Protein AF-A0A8H6X4L0-F1 (afdb_monomer_lite)

Radius of gyration: 30.96 Å; chains: 1; bounding box: 72×30×103 Å

pLDDT: mean 76.99, std 19.85, range [32.56, 98.12]

Organism: NCBI:txid230812

Sequence (222 aa):
MLPTPPRNLLLTVTVARTYSRTDIERWMKLNAQDAWSRSVLLPGYLAIDDVARDQVLCEVMRVDSTVSSSAICSFTLYITATASRQLGLPAADQASPRAILDTFSGRRDDPAAPEWVRWPNPALRFRQPRSTLIGLFSGMALWNENLATSTLSSAMIIWAERISVGTWAQSKKLGPTTPVKRSQPVNTRAHKPCREVLRVHDPEEGEWAEILDSSPTVRITN

Structure (mmCIF, N/CA/C/O backbone):
data_AF-A0A8H6X4L0-F1
#
_entry.id   AF-A0A8H6X4L0-F1
#
loop_
_atom_site.group_PDB
_atom_site.id
_atom_site.type_symbol
_atom_site.label_atom_id
_atom_site.label_alt_id
_atom_site.label_comp_id
_atom_site.label_asym_id
_atom_site.label_entity_id
_atom_site.label_seq_id
_atom_site.pdbx_PDB_ins_code
_atom_site.Cartn_x
_atom_site.Cartn_y
_atom_site.Cartn_z
_atom_site.occupancy
_atom_site.B_iso_or_equiv
_atom_site.auth_seq_id
_atom_site.auth_comp_id
_atom_site.auth_asym_id
_atom_site.auth_atom_id
_atom_site.pdbx_PDB_model_num
ATOM 1 N N . MET A 1 1 ? 28.225 -8.619 49.499 1.00 44.66 1 MET A N 1
ATOM 2 C CA . MET A 1 1 ? 28.114 -8.694 48.027 1.00 44.66 1 MET A CA 1
ATOM 3 C C . MET A 1 1 ? 26.694 -8.300 47.650 1.00 44.66 1 MET A C 1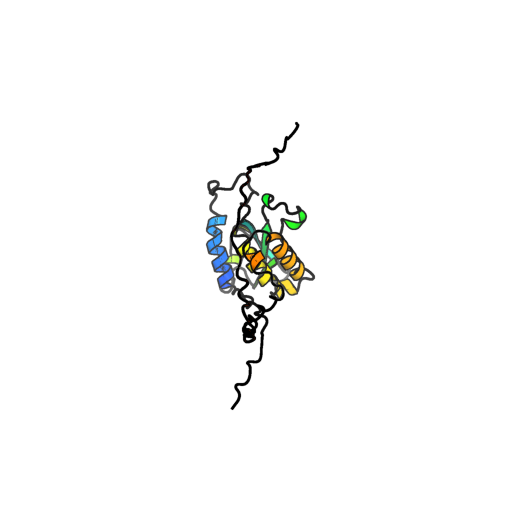
ATOM 5 O O . MET A 1 1 ? 25.771 -9.013 48.012 1.00 44.66 1 MET A O 1
ATOM 9 N N . LEU A 1 2 ? 26.510 -7.117 47.059 1.00 39.09 2 LEU A N 1
ATOM 10 C CA . LEU A 1 2 ? 25.201 -6.577 46.670 1.00 39.09 2 LEU A CA 1
ATOM 11 C C . LEU A 1 2 ? 24.946 -6.884 45.187 1.00 39.09 2 LEU A C 1
ATOM 13 O O . LEU A 1 2 ? 25.875 -6.710 44.396 1.00 39.09 2 LEU A O 1
ATOM 17 N N . PRO A 1 3 ? 23.733 -7.302 44.784 1.00 44.56 3 PRO A N 1
ATOM 18 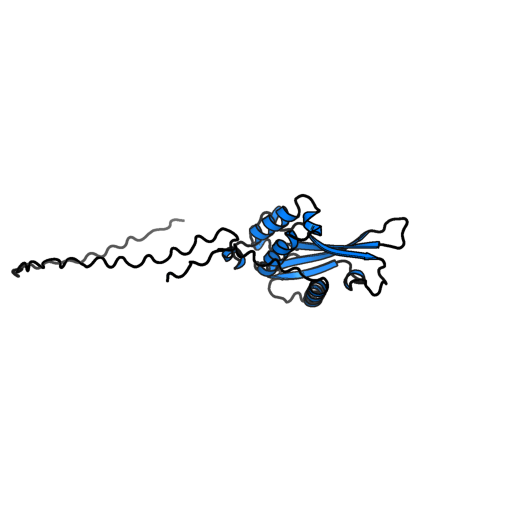C CA . PRO A 1 3 ? 23.414 -7.435 43.374 1.00 44.56 3 PRO A CA 1
ATOM 19 C C . PRO A 1 3 ? 23.254 -6.035 42.774 1.00 44.56 3 PRO A C 1
ATOM 21 O O . PRO A 1 3 ? 22.485 -5.203 43.259 1.00 44.56 3 PRO A O 1
ATOM 24 N N . THR A 1 4 ? 24.008 -5.769 41.715 1.00 43.31 4 THR A N 1
ATOM 25 C CA . THR A 1 4 ? 23.814 -4.611 40.845 1.00 43.31 4 THR A CA 1
ATOM 26 C C . THR A 1 4 ? 22.401 -4.637 40.245 1.00 43.31 4 THR A C 1
ATOM 28 O O . THR A 1 4 ? 21.945 -5.692 39.799 1.00 43.31 4 THR A O 1
ATOM 31 N N . PRO A 1 5 ? 21.677 -3.502 40.199 1.00 36.50 5 PRO A N 1
ATOM 32 C CA . PRO A 1 5 ? 20.394 -3.444 39.513 1.00 36.50 5 PRO A CA 1
ATOM 33 C C . PRO A 1 5 ? 20.621 -3.438 37.991 1.00 36.50 5 PRO A C 1
ATOM 35 O O . PRO A 1 5 ? 21.598 -2.843 37.521 1.00 36.50 5 PRO A O 1
ATOM 38 N N . PRO A 1 6 ? 19.733 -4.055 37.192 1.00 37.59 6 PRO A N 1
ATOM 39 C CA . PRO A 1 6 ? 19.877 -4.024 35.749 1.00 37.59 6 PRO A CA 1
ATOM 40 C C . PRO A 1 6 ? 19.603 -2.608 35.230 1.00 37.59 6 PRO A C 1
ATOM 42 O O . PRO A 1 6 ? 18.560 -2.007 35.496 1.00 37.59 6 PRO A O 1
ATOM 45 N N . ARG A 1 7 ? 20.581 -2.087 34.484 1.00 47.16 7 ARG A N 1
ATOM 46 C CA . ARG A 1 7 ? 20.441 -0.943 33.579 1.00 47.16 7 ARG A CA 1
ATOM 47 C C . ARG A 1 7 ? 19.550 -1.332 32.390 1.00 47.16 7 ARG A C 1
ATOM 49 O O . ARG A 1 7 ? 19.575 -2.479 31.957 1.00 47.16 7 ARG A O 1
ATOM 56 N N . ASN A 1 8 ? 18.887 -0.320 31.826 1.00 34.56 8 ASN A N 1
ATOM 57 C CA . ASN A 1 8 ? 18.196 -0.283 30.527 1.00 34.56 8 ASN A CA 1
ATOM 58 C C . ASN A 1 8 ? 16.726 -0.737 30.518 1.00 34.56 8 ASN A C 1
ATOM 60 O O . ASN A 1 8 ? 16.400 -1.873 30.191 1.00 34.56 8 ASN A O 1
ATOM 64 N N . LEU A 1 9 ? 15.821 0.221 30.741 1.00 34.59 9 LEU A N 1
ATOM 65 C CA . LEU A 1 9 ? 14.509 0.207 30.092 1.00 34.59 9 LEU A CA 1
ATOM 66 C C . LEU A 1 9 ? 14.698 0.756 28.674 1.00 34.59 9 LEU A C 1
ATOM 68 O O . LEU A 1 9 ? 14.579 1.953 28.428 1.00 34.59 9 LEU A O 1
ATOM 72 N N . LEU A 1 10 ? 15.056 -0.138 27.754 1.00 33.03 10 LEU A N 1
ATOM 73 C CA . LEU A 1 10 ? 14.853 0.089 26.331 1.00 33.03 10 LEU A CA 1
ATOM 74 C C . LEU A 1 10 ? 13.348 0.276 26.119 1.00 33.03 10 LEU A C 1
ATOM 76 O O . LEU A 1 10 ? 12.562 -0.617 26.433 1.00 33.03 10 LEU A O 1
ATOM 80 N N . LEU A 1 11 ? 12.954 1.435 25.583 1.00 34.25 11 LEU A N 1
ATOM 81 C CA . LEU A 1 11 ? 11.732 1.534 24.793 1.00 34.25 11 LEU A CA 1
ATOM 82 C C . LEU A 1 11 ? 11.755 0.348 23.835 1.00 34.25 11 LEU A C 1
ATOM 84 O O . LEU A 1 11 ? 12.665 0.244 23.011 1.00 34.25 11 LEU A O 1
ATOM 88 N N . THR A 1 12 ? 10.795 -0.563 23.970 1.00 32.56 12 THR A N 1
ATOM 89 C CA . THR A 1 12 ? 10.581 -1.615 22.987 1.00 32.56 12 THR A CA 1
ATOM 90 C C . THR A 1 12 ? 10.073 -0.926 21.728 1.00 32.56 12 THR A C 1
ATOM 92 O O . THR A 1 12 ? 8.874 -0.878 21.460 1.00 32.56 12 THR A O 1
ATOM 95 N N . VAL A 1 13 ? 10.999 -0.338 20.966 1.00 38.16 13 VAL A N 1
ATOM 96 C CA . VAL A 1 13 ? 10.842 -0.125 19.537 1.00 38.16 13 VAL A CA 1
ATOM 97 C C . VAL A 1 13 ? 10.500 -1.511 19.031 1.00 38.16 13 VAL A C 1
ATOM 99 O O . VAL A 1 13 ? 11.349 -2.401 18.991 1.00 38.16 13 VAL A O 1
ATOM 102 N N . THR A 1 14 ? 9.209 -1.740 18.803 1.00 42.44 14 THR A N 1
ATOM 103 C CA . THR A 1 14 ? 8.749 -2.955 18.147 1.00 42.44 14 THR A CA 1
ATOM 104 C C . THR A 1 14 ? 9.494 -2.937 16.833 1.00 42.44 14 THR A C 1
ATOM 106 O O . THR A 1 14 ? 9.238 -2.043 16.031 1.00 42.44 14 THR A O 1
ATOM 109 N N . VAL A 1 15 ? 10.502 -3.809 16.707 1.00 42.97 15 VAL A N 1
ATOM 110 C CA . VAL A 1 15 ? 11.426 -3.848 15.575 1.00 42.97 15 VAL A CA 1
ATOM 111 C C . VAL A 1 15 ? 10.571 -3.713 14.332 1.00 42.97 15 VAL A C 1
ATOM 113 O O . VAL A 1 15 ? 9.736 -4.585 14.073 1.00 42.97 15 VAL A O 1
ATOM 116 N N . ALA A 1 16 ? 10.690 -2.570 13.651 1.00 53.00 16 ALA A N 1
ATOM 117 C CA . ALA A 1 16 ? 9.973 -2.330 12.418 1.00 53.00 16 ALA A CA 1
ATOM 118 C C . ALA A 1 16 ? 10.368 -3.491 11.515 1.00 53.00 16 ALA A C 1
ATOM 120 O O . ALA A 1 16 ? 11.537 -3.620 11.154 1.00 53.00 16 ALA A O 1
ATOM 121 N N . ARG A 1 17 ? 9.436 -4.419 11.271 1.00 57.81 17 ARG A N 1
ATOM 122 C CA . ARG A 1 17 ? 9.708 -5.539 10.379 1.00 57.81 17 ARG A CA 1
ATOM 123 C C . ARG A 1 17 ? 10.026 -4.912 9.033 1.00 57.81 17 ARG A C 1
ATOM 125 O O . ARG A 1 17 ? 9.156 -4.306 8.412 1.00 57.81 17 ARG A O 1
ATOM 132 N N . THR A 1 18 ? 11.283 -5.002 8.626 1.00 69.38 18 THR A N 1
ATOM 133 C CA . THR A 1 18 ? 11.673 -4.724 7.257 1.00 69.38 18 THR A CA 1
ATOM 134 C C . THR A 1 18 ? 11.112 -5.872 6.437 1.00 69.38 18 THR A C 1
ATOM 136 O O . THR A 1 18 ? 11.523 -7.022 6.581 1.00 69.38 18 THR A O 1
ATOM 139 N N . TYR A 1 19 ? 10.075 -5.585 5.657 1.00 80.00 19 TYR A N 1
ATOM 140 C CA . TYR A 1 19 ? 9.522 -6.571 4.744 1.00 80.00 19 TYR A CA 1
ATOM 141 C C . TYR A 1 19 ? 10.500 -6.704 3.588 1.00 80.00 19 TYR A C 1
ATOM 143 O O . TYR A 1 19 ? 10.870 -5.710 2.964 1.00 80.00 19 TYR A O 1
ATOM 151 N N . SER A 1 20 ? 10.961 -7.924 3.329 1.00 87.38 20 SER A N 1
ATOM 152 C CA . SER A 1 20 ? 11.767 -8.163 2.141 1.00 87.38 20 SER A CA 1
ATOM 153 C C . SER A 1 20 ? 10.880 -8.078 0.896 1.00 87.38 20 SER A C 1
ATOM 155 O O . SER A 1 20 ? 9.668 -8.297 0.961 1.00 87.38 20 SER A O 1
ATOM 157 N N . ARG A 1 21 ? 11.481 -7.811 -0.266 1.00 85.94 21 ARG A N 1
ATOM 158 C CA . ARG A 1 21 ? 10.769 -7.832 -1.552 1.00 85.94 21 ARG A CA 1
ATOM 159 C C . ARG A 1 21 ? 9.975 -9.130 -1.757 1.00 85.94 21 ARG A C 1
ATOM 161 O O . ARG A 1 21 ? 8.832 -9.088 -2.201 1.00 85.94 21 ARG A O 1
ATOM 168 N N . THR A 1 22 ? 10.543 -10.274 -1.375 1.00 88.81 22 THR A N 1
ATOM 169 C CA . THR A 1 22 ? 9.878 -11.579 -1.505 1.00 88.81 22 THR A CA 1
ATOM 170 C C . THR A 1 22 ? 8.683 -11.726 -0.560 1.00 88.81 22 THR A C 1
ATOM 172 O O . THR A 1 22 ? 7.713 -12.401 -0.909 1.00 88.81 22 THR A O 1
ATOM 175 N N . ASP A 1 23 ? 8.698 -11.074 0.607 1.00 89.81 23 ASP A N 1
ATOM 176 C CA . ASP A 1 23 ? 7.542 -11.037 1.510 1.00 89.81 23 ASP A CA 1
ATOM 177 C C . ASP A 1 23 ? 6.395 -10.217 0.922 1.00 89.81 23 ASP A C 1
ATOM 179 O O . ASP A 1 23 ? 5.244 -10.641 1.012 1.00 89.81 23 ASP A O 1
ATOM 183 N N . ILE A 1 24 ? 6.705 -9.086 0.281 1.00 90.25 24 ILE A N 1
ATOM 184 C CA . ILE A 1 24 ? 5.716 -8.246 -0.407 1.00 90.25 24 ILE A CA 1
ATOM 185 C C . ILE A 1 24 ? 5.090 -9.028 -1.563 1.00 90.25 24 ILE A C 1
ATOM 187 O O . ILE A 1 24 ? 3.868 -9.104 -1.665 1.00 90.25 24 ILE A O 1
ATOM 191 N N . GLU A 1 25 ? 5.899 -9.683 -2.395 1.00 90.38 25 GLU A N 1
ATOM 192 C CA . GLU A 1 25 ? 5.402 -10.526 -3.488 1.00 90.38 25 GLU A CA 1
ATOM 193 C C . GLU A 1 25 ? 4.527 -11.672 -2.985 1.00 90.38 25 GLU A C 1
ATOM 195 O O . GLU A 1 25 ? 3.439 -11.902 -3.517 1.00 90.38 25 GLU A O 1
ATOM 200 N N . ARG A 1 26 ? 4.964 -12.377 -1.936 1.00 91.19 26 ARG A N 1
ATOM 201 C CA . ARG A 1 26 ? 4.172 -13.445 -1.319 1.00 91.19 26 ARG A CA 1
ATOM 202 C C . ARG A 1 26 ? 2.850 -12.902 -0.786 1.00 91.19 26 ARG A C 1
ATOM 204 O O . ARG A 1 26 ? 1.808 -13.498 -1.044 1.00 91.19 26 ARG A O 1
ATOM 211 N N . TRP A 1 27 ? 2.883 -11.780 -0.070 1.00 91.00 27 TRP A N 1
ATOM 212 C CA . TRP A 1 27 ? 1.687 -11.130 0.460 1.00 91.00 27 TRP A CA 1
ATOM 213 C C . TRP A 1 27 ? 0.722 -10.739 -0.663 1.00 91.00 27 TRP A C 1
ATOM 215 O O . TRP A 1 27 ? -0.464 -11.044 -0.576 1.00 91.00 27 TRP A O 1
ATOM 225 N N . MET A 1 28 ? 1.208 -10.157 -1.758 1.00 90.75 28 MET A N 1
ATOM 226 C CA . MET A 1 28 ? 0.348 -9.808 -2.888 1.00 90.75 28 MET A CA 1
ATOM 227 C C . MET A 1 28 ? -0.229 -11.037 -3.590 1.00 90.75 28 MET A C 1
ATOM 229 O O . MET A 1 28 ? -1.408 -11.030 -3.919 1.00 90.75 28 MET A O 1
ATOM 233 N N . LYS A 1 29 ? 0.541 -12.118 -3.768 1.00 89.56 29 LYS A N 1
ATOM 234 C CA . LYS A 1 29 ? 0.036 -13.375 -4.351 1.00 89.56 29 LYS A CA 1
ATOM 235 C C . LYS A 1 29 ? -1.084 -13.998 -3.522 1.00 89.56 29 LYS A C 1
ATOM 237 O O . LYS A 1 29 ? -2.074 -14.453 -4.086 1.00 89.56 29 LYS A O 1
ATOM 242 N N . LEU A 1 30 ? -0.941 -13.993 -2.196 1.00 87.75 30 LEU A N 1
ATOM 243 C CA . LEU A 1 30 ? -1.979 -14.490 -1.287 1.00 87.75 30 LEU A CA 1
ATOM 244 C C . LEU A 1 30 ? -3.266 -13.661 -1.391 1.00 87.75 30 LEU A C 1
ATOM 246 O O . LEU A 1 30 ? -4.358 -14.210 -1.293 1.00 87.75 30 LEU A O 1
ATOM 250 N N . ASN A 1 31 ? -3.140 -12.358 -1.648 1.00 87.00 31 ASN A N 1
ATOM 251 C CA . ASN A 1 31 ? -4.278 -11.453 -1.789 1.00 87.00 31 ASN A CA 1
ATOM 252 C C . ASN A 1 31 ? -4.813 -11.325 -3.222 1.00 87.00 31 ASN A C 1
ATOM 254 O O . ASN A 1 31 ? -5.937 -10.869 -3.417 1.00 87.00 31 ASN A O 1
ATOM 258 N N . ALA A 1 32 ? -4.058 -11.766 -4.229 1.00 81.25 32 ALA A N 1
ATOM 259 C CA . ALA A 1 32 ? -4.495 -11.770 -5.622 1.00 81.25 32 ALA A CA 1
ATOM 260 C C . ALA A 1 32 ? -5.727 -12.665 -5.824 1.00 81.25 32 ALA A C 1
ATOM 262 O O . ALA A 1 32 ? -6.571 -12.371 -6.664 1.00 81.25 32 ALA A O 1
ATOM 263 N N . GLN A 1 33 ? -5.875 -13.718 -5.012 1.00 76.31 33 GLN A N 1
ATOM 264 C CA . GLN A 1 33 ? -7.080 -14.547 -5.015 1.00 76.31 33 GLN A CA 1
ATOM 265 C C . GLN A 1 33 ? -8.320 -13.768 -4.570 1.00 76.31 33 GLN A C 1
ATOM 267 O O . GLN A 1 33 ? -9.337 -13.856 -5.249 1.00 76.31 33 GLN A O 1
ATOM 272 N N . ASP A 1 34 ? -8.234 -12.967 -3.500 1.00 73.75 34 ASP A N 1
ATOM 273 C CA . ASP A 1 34 ? -9.331 -12.071 -3.100 1.00 73.75 34 ASP A CA 1
ATOM 274 C C . ASP A 1 34 ? -9.622 -11.060 -4.219 1.00 73.75 34 ASP A C 1
ATOM 276 O O . ASP A 1 34 ? -10.773 -10.916 -4.626 1.00 73.75 34 ASP A O 1
ATOM 280 N N . ALA A 1 35 ? -8.572 -10.474 -4.810 1.00 65.00 35 ALA A N 1
ATOM 281 C CA . ALA A 1 35 ? -8.684 -9.503 -5.900 1.00 65.00 35 ALA A CA 1
ATOM 282 C C . ALA A 1 35 ? -9.362 -10.037 -7.169 1.00 65.00 35 ALA A C 1
ATOM 284 O O . ALA A 1 35 ? -10.035 -9.294 -7.886 1.00 65.00 35 ALA A O 1
ATOM 285 N N . TRP A 1 36 ? -9.148 -11.313 -7.486 1.00 63.69 36 TRP A N 1
ATOM 286 C CA . TRP A 1 36 ? -9.679 -11.947 -8.695 1.00 63.69 36 TRP A CA 1
ATOM 287 C C . TRP A 1 36 ? -10.957 -12.738 -8.441 1.00 63.69 36 TRP A C 1
ATOM 289 O O . TRP A 1 36 ? -11.700 -13.027 -9.384 1.00 63.69 36 TRP A O 1
ATOM 299 N N . SER A 1 37 ? -11.257 -13.052 -7.181 1.00 62.28 37 SER A N 1
ATOM 300 C CA . SER A 1 37 ? -12.536 -13.625 -6.807 1.00 62.28 37 SER A CA 1
ATOM 301 C C . SER A 1 37 ? -13.614 -12.547 -6.939 1.00 62.28 37 SER A C 1
ATOM 303 O O . SER A 1 37 ? -13.838 -11.728 -6.057 1.00 62.28 37 SER A O 1
ATOM 305 N N . ARG A 1 38 ? -14.353 -12.557 -8.053 1.00 53.28 38 ARG A N 1
ATOM 306 C CA . ARG A 1 38 ? -15.600 -11.781 -8.221 1.00 53.28 38 ARG A CA 1
ATOM 307 C C . ARG A 1 38 ? -16.725 -12.271 -7.292 1.00 53.28 38 ARG A C 1
ATOM 309 O O . ARG A 1 38 ? -17.898 -12.165 -7.638 1.00 53.28 38 ARG A O 1
ATOM 316 N N . SER A 1 39 ? -16.401 -12.884 -6.155 1.00 52.34 39 SER A N 1
ATOM 317 C CA . SER A 1 39 ? -17.390 -13.456 -5.254 1.00 52.34 39 SER A CA 1
ATOM 318 C C . SER A 1 39 ? -18.058 -12.333 -4.465 1.00 52.34 39 SER A C 1
ATOM 320 O O . SER A 1 39 ? -17.671 -12.000 -3.347 1.00 52.34 39 SER A O 1
ATOM 322 N N . VAL A 1 40 ? -19.106 -11.773 -5.072 1.00 46.62 40 VAL A N 1
ATOM 323 C CA . VAL A 1 40 ? -20.083 -10.845 -4.474 1.00 46.62 40 VAL A CA 1
ATOM 324 C C . VAL A 1 40 ? -20.746 -11.446 -3.216 1.00 46.62 40 VAL A C 1
ATOM 326 O O . VAL A 1 40 ? -21.399 -10.744 -2.455 1.00 46.62 40 VAL A O 1
ATOM 329 N N . LEU A 1 41 ? -20.557 -12.746 -2.964 1.00 47.22 41 LEU A N 1
ATOM 330 C CA . LEU A 1 41 ? -21.145 -13.494 -1.853 1.00 47.22 41 LEU A CA 1
ATOM 331 C C . LEU A 1 41 ? -20.311 -13.487 -0.565 1.00 47.22 41 LEU A C 1
ATOM 333 O O . LEU A 1 41 ? -20.703 -14.136 0.403 1.00 47.22 41 LEU A O 1
ATOM 337 N N . LEU A 1 42 ? -19.181 -12.776 -0.510 1.00 53.88 42 LEU A N 1
ATOM 338 C CA . LEU A 1 42 ? -18.518 -12.540 0.774 1.00 53.88 42 LEU A CA 1
ATOM 339 C C . LEU A 1 42 ? -19.389 -11.570 1.603 1.00 53.88 42 LEU A C 1
ATOM 341 O O . LEU A 1 42 ? -19.631 -10.452 1.148 1.00 53.88 42 LEU A O 1
ATOM 345 N N . PRO A 1 43 ? -19.898 -11.972 2.785 1.00 45.03 43 PRO A N 1
ATOM 346 C CA . PRO A 1 43 ? -20.820 -11.153 3.573 1.00 45.03 43 PRO A CA 1
ATOM 347 C C . PRO A 1 43 ? -20.248 -9.752 3.837 1.00 45.03 43 PRO A C 1
ATOM 349 O O . PRO A 1 43 ? -19.127 -9.633 4.328 1.00 45.03 43 PRO A O 1
ATOM 352 N N . GLY A 1 44 ? -21.011 -8.701 3.509 1.00 48.19 44 GLY A N 1
ATOM 353 C CA . GLY A 1 44 ? -20.617 -7.297 3.718 1.00 48.19 44 GLY A CA 1
ATOM 354 C C . GLY A 1 44 ? -20.517 -6.430 2.455 1.00 48.19 44 GLY A C 1
ATOM 355 O O . GLY A 1 44 ? -20.327 -5.225 2.583 1.00 48.19 44 GLY A O 1
ATOM 356 N N . TYR A 1 45 ? -20.690 -6.993 1.256 1.00 47.81 45 TYR A N 1
ATOM 357 C CA . TYR A 1 45 ? -20.841 -6.208 0.027 1.00 47.81 45 TYR A CA 1
ATOM 358 C C . TYR A 1 45 ? -22.292 -5.746 -0.153 1.00 47.81 45 TYR A C 1
ATOM 360 O O . TYR A 1 45 ? -23.136 -6.512 -0.612 1.00 47.81 45 TYR A O 1
ATOM 368 N N . LEU A 1 46 ? -22.587 -4.486 0.175 1.00 50.56 46 LEU A N 1
ATOM 369 C CA . LEU A 1 46 ? -23.811 -3.816 -0.292 1.00 50.56 46 LEU A CA 1
ATOM 370 C C . LEU A 1 46 ? -23.542 -2.893 -1.499 1.00 50.56 46 LEU A C 1
ATOM 372 O O . LEU A 1 46 ? -24.477 -2.562 -2.225 1.00 50.56 46 LEU A O 1
ATOM 376 N N . ALA A 1 47 ? -22.279 -2.530 -1.771 1.00 58.78 47 ALA A N 1
ATOM 377 C CA . ALA A 1 47 ? -21.861 -1.749 -2.940 1.00 58.78 47 ALA A CA 1
ATOM 378 C C . ALA A 1 47 ? -20.408 -2.061 -3.357 1.00 58.78 47 ALA A C 1
ATOM 380 O O . ALA A 1 47 ? -19.635 -2.594 -2.565 1.00 58.78 47 ALA A O 1
ATOM 381 N N . ILE A 1 48 ? -20.032 -1.691 -4.591 1.00 57.44 48 ILE A N 1
ATOM 382 C CA . ILE A 1 48 ? -18.684 -1.881 -5.180 1.00 57.44 48 ILE A CA 1
ATOM 383 C C . ILE A 1 48 ? -17.565 -1.266 -4.312 1.00 57.44 48 ILE A C 1
ATOM 385 O O . ILE A 1 48 ? -16.445 -1.771 -4.322 1.00 57.44 48 ILE A O 1
ATOM 389 N N . ASP A 1 49 ? -17.894 -0.246 -3.515 1.00 60.03 49 ASP A N 1
ATOM 390 C CA . ASP A 1 49 ? -16.959 0.476 -2.643 1.00 60.03 49 ASP A CA 1
ATOM 391 C C . ASP A 1 49 ? -17.257 0.298 -1.141 1.00 60.03 49 ASP A C 1
ATOM 393 O O . ASP A 1 49 ? -16.726 1.045 -0.316 1.00 60.03 49 ASP A O 1
ATOM 397 N N . ASP A 1 50 ? -18.130 -0.645 -0.766 1.00 65.94 50 ASP A N 1
ATOM 398 C CA . ASP A 1 50 ? -18.421 -0.913 0.645 1.00 65.94 50 ASP A CA 1
ATOM 399 C C . ASP A 1 50 ? -17.540 -2.052 1.172 1.00 65.94 50 ASP A C 1
ATOM 401 O O . ASP A 1 50 ? -17.420 -3.116 0.561 1.00 65.94 50 ASP A O 1
ATOM 405 N N . VAL A 1 51 ? -16.909 -1.817 2.320 1.00 73.31 51 VAL A N 1
ATOM 406 C CA . VAL A 1 51 ? -16.115 -2.810 3.050 1.00 73.31 51 VAL A CA 1
ATOM 407 C C . VAL A 1 51 ? -16.612 -2.886 4.481 1.00 73.31 51 VAL A C 1
ATOM 409 O O . VAL A 1 51 ? -17.031 -1.880 5.065 1.00 73.31 51 VAL A O 1
ATOM 412 N N . ALA A 1 52 ? -16.535 -4.083 5.063 1.00 81.88 52 ALA A N 1
ATOM 413 C CA . ALA A 1 52 ? -16.880 -4.294 6.460 1.00 81.88 52 ALA A CA 1
ATOM 414 C C . ALA A 1 52 ? -16.082 -3.344 7.372 1.00 81.88 52 ALA A C 1
ATOM 416 O O . ALA A 1 52 ? -14.943 -2.976 7.081 1.00 81.88 52 ALA A O 1
ATOM 417 N N . ARG A 1 53 ? -16.681 -2.940 8.497 1.00 86.38 53 ARG A N 1
ATOM 418 C CA . ARG A 1 53 ? -16.109 -1.957 9.437 1.00 86.38 53 ARG A CA 1
ATOM 419 C C . ARG A 1 53 ? -14.716 -2.338 9.969 1.00 86.38 53 ARG A C 1
ATOM 421 O O . ARG A 1 53 ? -13.935 -1.473 10.364 1.00 86.38 53 ARG A O 1
ATOM 428 N N . ASP A 1 54 ? -14.406 -3.626 10.026 1.00 87.69 54 ASP A N 1
ATOM 429 C CA . ASP A 1 54 ? -13.129 -4.184 10.471 1.00 87.69 54 ASP A CA 1
ATOM 430 C C . ASP A 1 54 ? -12.115 -4.391 9.332 1.00 87.69 54 ASP A C 1
ATOM 432 O O . ASP A 1 54 ? -10.981 -4.805 9.589 1.00 87.69 54 ASP A O 1
ATOM 436 N N . GLN A 1 55 ? -12.482 -4.049 8.097 1.00 90.50 55 GLN A N 1
ATOM 437 C CA . GLN A 1 55 ? -11.668 -4.194 6.898 1.00 90.50 55 GLN A CA 1
ATOM 438 C C . GLN A 1 55 ? -11.387 -2.847 6.225 1.00 90.50 55 GLN A C 1
ATOM 440 O O . GLN A 1 55 ? -12.013 -1.820 6.496 1.00 90.50 55 GLN A O 1
ATOM 445 N N . VAL A 1 56 ? -10.399 -2.862 5.337 1.00 92.44 56 VAL A N 1
ATOM 446 C CA . VAL A 1 56 ? -10.089 -1.772 4.412 1.00 92.44 56 VAL A CA 1
ATOM 447 C C . VAL A 1 56 ? -9.950 -2.341 3.004 1.00 92.44 56 VAL A C 1
ATOM 449 O O . VAL A 1 56 ? -9.507 -3.481 2.839 1.00 92.44 56 VAL A O 1
ATOM 452 N N . LEU A 1 57 ? -10.323 -1.551 2.000 1.00 93.12 57 LEU A N 1
ATOM 453 C CA . LEU A 1 57 ? -10.056 -1.862 0.600 1.00 93.12 57 LEU A CA 1
ATOM 454 C C . LEU A 1 57 ? -8.657 -1.362 0.256 1.00 93.12 57 LEU A C 1
ATOM 456 O O . LEU A 1 57 ? -8.412 -0.161 0.274 1.00 93.12 57 LEU A O 1
ATOM 460 N N . CYS A 1 58 ? -7.737 -2.266 -0.035 1.00 95.00 58 CYS A N 1
ATOM 461 C CA . CYS A 1 58 ? -6.402 -1.943 -0.508 1.00 95.00 58 CYS A CA 1
ATOM 462 C C . CYS A 1 58 ? -6.381 -1.894 -2.031 1.00 95.00 58 CYS A C 1
ATOM 464 O O . CYS A 1 58 ? -6.946 -2.763 -2.693 1.00 95.00 58 CYS A O 1
ATOM 466 N N . GLU A 1 59 ? -5.667 -0.919 -2.575 1.00 95.12 59 GLU A N 1
ATOM 467 C CA . GLU A 1 59 ? -5.333 -0.839 -3.988 1.00 95.12 59 GLU A CA 1
ATOM 468 C C . GLU A 1 59 ? -3.815 -0.739 -4.126 1.00 95.12 59 GLU A C 1
ATOM 470 O O . GLU A 1 59 ? -3.178 0.169 -3.598 1.00 95.12 59 GLU A O 1
ATOM 475 N N . VAL A 1 60 ? -3.231 -1.710 -4.819 1.00 95.94 60 VAL A N 1
ATOM 476 C CA . VAL A 1 60 ? -1.817 -1.735 -5.176 1.00 95.94 60 VAL A CA 1
ATOM 477 C C . VAL A 1 60 ? -1.713 -1.398 -6.653 1.00 95.94 60 VAL A C 1
ATOM 479 O O . VAL A 1 60 ? -2.324 -2.074 -7.475 1.00 95.94 60 VAL A O 1
ATOM 482 N N . MET A 1 61 ? -0.949 -0.365 -6.996 1.00 97.06 61 MET A N 1
ATOM 483 C CA . MET A 1 61 ? -0.853 0.149 -8.359 1.00 97.06 61 MET A CA 1
ATOM 484 C C . MET A 1 61 ? 0.601 0.309 -8.788 1.00 97.06 61 MET A C 1
ATOM 486 O O . MET A 1 61 ? 1.385 1.003 -8.142 1.00 97.06 61 MET A O 1
ATOM 490 N N . ARG A 1 62 ? 0.944 -0.294 -9.922 1.00 97.06 62 ARG A N 1
ATOM 491 C CA . ARG A 1 62 ? 2.215 -0.122 -10.612 1.00 97.06 62 ARG A CA 1
ATOM 492 C C . ARG A 1 62 ? 2.162 1.111 -11.508 1.00 97.06 62 ARG A C 1
ATOM 494 O O . ARG A 1 62 ? 1.248 1.256 -12.317 1.00 97.06 62 ARG A O 1
ATOM 501 N N . VAL A 1 63 ? 3.171 1.965 -11.386 1.00 97.25 63 VAL A N 1
ATOM 502 C CA . VAL A 1 63 ? 3.412 3.096 -12.283 1.00 97.25 63 VAL A CA 1
ATOM 503 C C . VAL A 1 63 ? 4.739 2.884 -12.995 1.00 97.25 63 VAL A C 1
ATOM 505 O O . VAL A 1 63 ? 5.780 2.694 -12.361 1.00 97.25 63 VAL A O 1
ATOM 508 N N . ASP A 1 64 ? 4.683 2.947 -14.320 1.00 95.44 64 ASP A N 1
ATOM 509 C CA . ASP A 1 64 ? 5.820 2.754 -15.209 1.00 95.44 64 ASP A CA 1
ATOM 510 C C . ASP A 1 64 ? 6.328 4.142 -15.635 1.00 95.44 64 ASP A C 1
ATOM 512 O O . ASP A 1 64 ? 5.590 4.929 -16.226 1.00 95.44 64 ASP A O 1
ATOM 516 N N . SER A 1 65 ? 7.579 4.464 -15.316 1.00 94.38 65 SER A N 1
ATOM 517 C CA . SER A 1 65 ? 8.240 5.719 -15.687 1.00 94.38 65 SER A CA 1
ATOM 518 C C . SER A 1 65 ? 9.353 5.432 -16.690 1.00 94.38 65 SER A C 1
ATOM 520 O O . SER A 1 65 ? 10.399 4.875 -16.347 1.00 94.38 65 SER A O 1
ATOM 522 N N . THR A 1 66 ? 9.125 5.804 -17.947 1.00 88.31 66 THR A N 1
ATOM 523 C CA . THR A 1 66 ? 10.113 5.684 -19.024 1.00 88.31 66 THR A CA 1
ATOM 524 C C . THR A 1 66 ? 10.934 6.964 -19.120 1.00 88.31 66 THR A C 1
ATOM 526 O O . THR A 1 66 ? 10.374 8.039 -19.338 1.00 88.31 66 THR A O 1
ATOM 529 N N . VAL A 1 67 ? 12.258 6.863 -19.010 1.00 79.88 67 VAL A N 1
ATOM 530 C CA . VAL A 1 67 ? 13.152 7.979 -19.345 1.00 79.88 67 VAL A CA 1
ATOM 531 C C . VAL A 1 67 ? 13.366 7.947 -20.856 1.00 79.88 67 VAL A C 1
ATOM 533 O O . VAL A 1 67 ? 13.896 6.965 -21.372 1.00 79.88 67 VAL A O 1
ATOM 536 N N . SER A 1 68 ? 12.939 9.003 -21.557 1.00 74.06 68 SER A N 1
ATOM 537 C CA . SER A 1 68 ? 12.731 9.085 -23.018 1.00 74.06 68 SER A CA 1
ATOM 538 C C . SER A 1 68 ? 13.928 8.738 -23.920 1.00 74.06 68 SER A C 1
ATOM 540 O O . SER A 1 68 ? 13.795 8.757 -25.139 1.00 74.06 68 SER A O 1
ATOM 542 N N . SER A 1 69 ? 15.094 8.431 -23.357 1.00 75.12 69 SER A N 1
ATOM 543 C CA . SER A 1 69 ? 16.334 8.131 -24.076 1.00 75.12 69 SER A CA 1
ATOM 544 C C . SER A 1 69 ? 16.989 6.800 -23.687 1.00 75.12 69 SER A C 1
ATOM 546 O O . SER A 1 69 ? 18.033 6.465 -24.244 1.00 75.12 69 SER A O 1
ATOM 548 N N . SER A 1 70 ? 16.415 6.021 -22.761 1.00 75.31 70 SER A N 1
ATOM 549 C CA . SER A 1 70 ? 17.037 4.780 -22.279 1.00 75.31 70 SER A CA 1
ATOM 550 C C . SER A 1 70 ? 16.105 3.575 -22.376 1.00 75.31 70 SER A C 1
ATOM 552 O O . SER A 1 70 ? 14.918 3.673 -22.087 1.00 75.31 70 SER A O 1
ATOM 554 N N . ALA A 1 71 ? 16.669 2.404 -22.687 1.00 82.75 71 ALA A N 1
ATOM 555 C CA . ALA A 1 71 ? 15.976 1.115 -22.580 1.00 82.75 71 ALA A CA 1
ATOM 556 C C . ALA A 1 71 ? 15.689 0.698 -21.118 1.00 82.75 71 ALA A C 1
ATOM 558 O O . ALA A 1 71 ? 15.196 -0.402 -20.878 1.00 82.75 71 ALA A O 1
ATOM 559 N N . ILE A 1 72 ? 16.047 1.539 -20.142 1.00 88.19 72 ILE A N 1
ATOM 560 C CA . ILE A 1 72 ? 15.831 1.310 -18.716 1.00 88.19 72 ILE A CA 1
ATOM 561 C C . ILE A 1 72 ? 14.548 2.034 -18.313 1.00 88.19 72 ILE A C 1
ATOM 563 O O . ILE A 1 72 ? 14.378 3.228 -18.560 1.00 88.19 72 ILE A O 1
ATOM 567 N N . CYS A 1 73 ? 13.644 1.294 -17.682 1.00 93.25 73 CYS A N 1
ATOM 568 C CA . CYS A 1 73 ? 12.423 1.830 -17.103 1.00 93.25 73 CYS A CA 1
ATOM 569 C C . CYS A 1 73 ? 12.552 1.831 -15.579 1.00 93.25 73 CYS A C 1
ATOM 571 O O . CYS A 1 73 ? 13.182 0.943 -15.001 1.00 93.25 73 CYS A O 1
ATOM 573 N N . SER A 1 74 ? 11.938 2.817 -14.932 1.00 95.69 74 SER A N 1
ATOM 574 C CA . SER A 1 74 ? 11.712 2.786 -13.491 1.00 95.69 74 SER A CA 1
ATOM 575 C C . SER A 1 74 ? 10.267 2.387 -13.235 1.00 95.69 74 SER A C 1
ATOM 577 O O . SER A 1 74 ? 9.342 2.975 -13.792 1.00 95.69 74 SER A O 1
ATOM 579 N N . PHE A 1 75 ? 10.068 1.372 -12.411 1.00 96.25 75 PHE A N 1
ATOM 580 C CA . PHE A 1 75 ? 8.767 0.879 -12.000 1.00 96.25 75 PHE A CA 1
ATOM 581 C C . PHE A 1 75 ? 8.603 1.171 -10.516 1.00 96.25 75 PHE A C 1
ATOM 583 O O . PHE A 1 75 ? 9.453 0.797 -9.707 1.00 96.25 75 PHE A O 1
ATOM 590 N N . THR A 1 76 ? 7.506 1.825 -10.150 1.00 97.50 76 THR A N 1
ATOM 591 C CA . THR A 1 76 ? 7.159 2.067 -8.746 1.00 97.50 76 THR A CA 1
ATOM 592 C C . THR A 1 76 ? 5.848 1.384 -8.426 1.00 97.50 76 THR A C 1
ATOM 594 O O . THR A 1 76 ? 4.857 1.557 -9.136 1.00 97.50 76 THR A O 1
ATOM 597 N N . LEU A 1 77 ? 5.847 0.609 -7.351 1.00 97.69 77 LEU A N 1
ATOM 598 C CA . LEU A 1 77 ? 4.661 -0.030 -6.824 1.00 97.69 77 LEU A CA 1
ATOM 599 C C . LEU A 1 77 ? 4.132 0.809 -5.666 1.00 97.69 77 LEU A C 1
ATOM 601 O O . LEU A 1 77 ? 4.813 0.991 -4.659 1.00 97.69 77 LEU A O 1
ATOM 605 N N . TYR A 1 78 ? 2.921 1.326 -5.813 1.00 98.12 78 TYR A N 1
ATOM 606 C CA . TYR A 1 78 ? 2.241 2.106 -4.792 1.00 98.12 78 TYR A CA 1
ATOM 607 C C . TYR A 1 78 ? 1.163 1.285 -4.100 1.00 98.12 78 TYR A C 1
ATOM 609 O O . TYR A 1 78 ? 0.587 0.383 -4.703 1.00 98.12 78 TYR A O 1
ATOM 617 N N . ILE A 1 79 ? 0.843 1.655 -2.865 1.00 97.81 79 ILE A N 1
ATOM 618 C CA . ILE A 1 7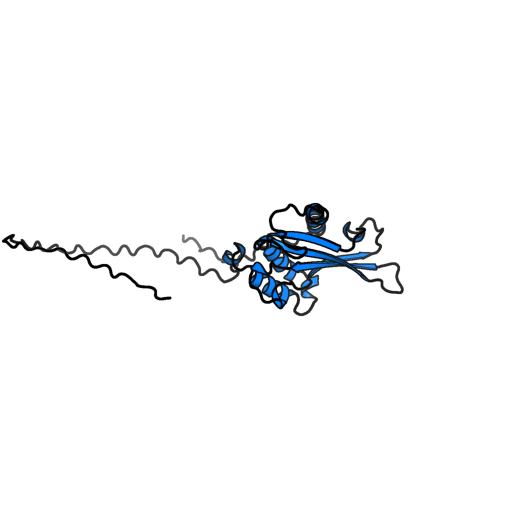9 ? -0.313 1.152 -2.132 1.00 97.81 79 ILE A CA 1
ATOM 619 C C . ILE A 1 79 ? -1.135 2.307 -1.562 1.00 97.81 79 ILE A C 1
ATOM 621 O O . ILE A 1 79 ? -0.607 3.252 -0.968 1.00 97.81 79 ILE A O 1
ATOM 625 N N . THR A 1 80 ? -2.446 2.206 -1.729 1.00 97.94 80 THR A N 1
ATOM 626 C CA . THR A 1 80 ? -3.459 3.003 -1.041 1.00 97.94 80 THR A CA 1
ATOM 627 C C . THR A 1 80 ? -4.427 2.071 -0.323 1.00 97.94 80 THR A C 1
ATOM 629 O O . THR A 1 80 ? -4.556 0.888 -0.646 1.00 97.94 80 THR A O 1
ATOM 632 N N . ALA A 1 81 ? -5.097 2.590 0.695 1.00 96.81 81 ALA A N 1
ATOM 633 C CA . ALA A 1 81 ? -6.137 1.883 1.414 1.00 96.81 81 ALA A CA 1
ATOM 634 C C . ALA A 1 81 ? -7.318 2.818 1.680 1.00 96.81 81 ALA A C 1
ATOM 636 O O . ALA A 1 81 ? -7.133 3.983 2.022 1.00 96.81 81 ALA A O 1
ATOM 637 N N . THR A 1 82 ? -8.534 2.305 1.548 1.00 96.12 82 THR A N 1
ATOM 638 C CA . THR A 1 82 ? -9.771 3.035 1.817 1.00 96.12 82 THR A CA 1
ATOM 639 C C . THR A 1 82 ? -10.522 2.351 2.947 1.00 96.12 82 THR A C 1
ATOM 641 O O . THR A 1 82 ? -10.833 1.160 2.887 1.00 96.12 82 THR A O 1
ATOM 644 N N . ALA A 1 83 ? -10.778 3.103 4.009 1.00 94.25 83 ALA A N 1
ATOM 645 C CA . ALA A 1 83 ? -11.503 2.638 5.175 1.00 94.25 83 ALA A CA 1
ATOM 646 C C . ALA A 1 83 ? -13.022 2.743 4.969 1.00 94.25 83 ALA A C 1
ATOM 648 O O . ALA A 1 83 ? -13.503 3.620 4.252 1.00 94.25 83 ALA A O 1
ATOM 649 N N . SER A 1 84 ? -13.779 1.861 5.629 1.00 90.38 84 SER A N 1
ATOM 650 C CA . SER A 1 84 ? -15.244 1.854 5.545 1.00 90.38 84 SER A CA 1
ATOM 651 C C . SER A 1 84 ? -15.850 3.190 5.984 1.00 90.38 84 SER A C 1
ATOM 653 O O . SER A 1 84 ? -15.494 3.737 7.034 1.00 90.38 84 SER A O 1
ATOM 655 N N . ARG A 1 85 ? -16.862 3.663 5.249 1.00 89.06 85 ARG A N 1
ATOM 656 C CA . ARG A 1 85 ? -17.685 4.823 5.642 1.00 89.06 85 ARG A CA 1
ATOM 657 C C . ARG A 1 85 ? -18.383 4.607 6.986 1.00 89.06 85 ARG A C 1
ATOM 659 O O . ARG A 1 85 ? -18.616 5.563 7.722 1.00 89.06 85 ARG A O 1
ATOM 666 N N . GLN A 1 86 ? -18.644 3.349 7.343 1.00 88.38 86 GLN A N 1
ATOM 667 C CA . GLN A 1 86 ? -19.274 2.948 8.605 1.00 88.38 86 GLN A CA 1
ATOM 668 C C . GLN A 1 86 ? -18.421 3.287 9.841 1.00 88.38 86 GLN A C 1
ATOM 670 O O . GLN A 1 86 ? -18.900 3.202 10.972 1.00 88.38 86 GLN A O 1
ATOM 675 N N . LEU A 1 87 ? -17.153 3.675 9.656 1.00 88.06 87 LEU A N 1
ATOM 676 C CA . LEU A 1 87 ? -16.296 4.151 10.741 1.00 88.06 87 LEU A CA 1
ATOM 677 C C . LEU A 1 87 ? -16.620 5.576 11.202 1.00 88.06 87 LEU A C 1
ATOM 679 O O . LEU A 1 87 ? -16.129 5.973 12.255 1.00 88.06 87 LEU A O 1
ATOM 683 N N . GLY A 1 88 ? -17.423 6.336 10.449 1.00 91.62 88 GLY A N 1
ATOM 684 C CA . GLY A 1 88 ? -17.741 7.727 10.784 1.00 91.62 88 GLY A CA 1
ATOM 685 C C . GLY A 1 88 ? -16.556 8.686 10.621 1.00 91.62 88 GLY A C 1
ATOM 686 O O . GLY A 1 88 ? -16.553 9.764 11.209 1.00 91.62 88 GLY A O 1
ATOM 687 N N . LEU A 1 89 ? -15.537 8.295 9.848 1.00 91.19 89 LEU A N 1
ATOM 688 C CA . LEU A 1 89 ? -14.400 9.156 9.524 1.00 91.19 89 LEU A CA 1
ATOM 689 C C . LEU A 1 89 ? -14.810 10.229 8.500 1.00 91.19 89 LEU A C 1
ATOM 691 O O . LEU A 1 89 ? -15.569 9.916 7.570 1.00 91.19 89 LEU A O 1
ATOM 695 N N . PRO A 1 90 ? -14.269 11.460 8.601 1.00 94.19 90 PRO A N 1
ATOM 696 C CA . PRO A 1 90 ? -14.395 12.459 7.544 1.00 94.19 90 PRO A CA 1
ATOM 697 C C . PRO A 1 90 ? -13.960 11.883 6.194 1.00 94.19 90 PRO A C 1
ATOM 699 O O . PRO A 1 90 ? -13.026 11.087 6.134 1.00 94.19 90 PRO A O 1
ATOM 702 N N . ALA A 1 91 ? -14.593 12.304 5.096 1.00 91.62 91 ALA A N 1
ATOM 703 C CA . ALA A 1 91 ? -14.286 11.776 3.761 1.00 91.62 91 ALA A CA 1
ATOM 704 C C . ALA A 1 91 ? -12.795 11.907 3.389 1.00 91.62 91 ALA A C 1
ATOM 706 O O . ALA A 1 91 ? -12.228 10.995 2.795 1.00 91.62 91 ALA A O 1
ATOM 707 N N . ALA A 1 92 ? -12.148 12.998 3.813 1.00 92.62 92 ALA A N 1
ATOM 708 C CA . ALA A 1 92 ? -10.718 13.232 3.610 1.00 92.62 92 ALA A CA 1
ATOM 709 C C . ALA A 1 92 ? -9.809 12.220 4.338 1.00 92.62 92 ALA A C 1
ATOM 711 O O . ALA A 1 92 ? -8.673 12.018 3.925 1.00 92.62 92 ALA A O 1
ATOM 712 N N . ASP A 1 93 ? -10.314 11.567 5.388 1.00 93.88 93 ASP A N 1
ATOM 713 C CA . ASP A 1 93 ? -9.561 10.631 6.228 1.00 93.88 93 ASP A CA 1
ATOM 714 C C . ASP A 1 93 ? -9.870 9.163 5.891 1.00 93.88 93 ASP A C 1
ATOM 716 O O . ASP A 1 93 ? -9.242 8.252 6.433 1.00 93.88 93 ASP A O 1
ATOM 720 N N . GLN A 1 94 ? -10.841 8.910 5.007 1.00 95.12 94 GLN A N 1
ATOM 721 C CA . GLN A 1 94 ? -11.194 7.552 4.587 1.00 95.12 94 GLN A CA 1
ATOM 722 C C . GLN A 1 94 ? -10.107 6.939 3.706 1.00 95.12 94 GLN A C 1
ATOM 724 O O . GLN A 1 94 ? -9.828 5.749 3.831 1.00 95.12 94 GLN A O 1
ATOM 729 N N . ALA A 1 95 ? -9.476 7.737 2.844 1.00 96.75 95 ALA A N 1
ATOM 730 C CA . ALA A 1 95 ? -8.386 7.288 1.989 1.00 96.75 95 ALA A CA 1
ATOM 731 C C . ALA A 1 95 ? -7.030 7.516 2.664 1.00 96.75 95 ALA A C 1
ATOM 733 O O . ALA A 1 95 ? -6.758 8.582 3.214 1.00 96.75 95 ALA A O 1
ATOM 734 N N . SER A 1 96 ? -6.165 6.511 2.596 1.00 97.75 96 SER A N 1
ATOM 735 C CA . SER A 1 96 ? -4.780 6.633 3.016 1.00 97.75 96 SER A CA 1
ATOM 736 C C . SER A 1 96 ? -4.007 7.532 2.050 1.00 97.75 96 SER A C 1
ATOM 738 O O . SER A 1 96 ? -4.349 7.620 0.865 1.00 97.75 96 SER A O 1
ATOM 740 N N . PRO A 1 97 ? -2.887 8.124 2.492 1.00 97.81 97 PRO A N 1
ATOM 741 C CA . PRO A 1 97 ? -1.893 8.605 1.544 1.00 97.81 97 PRO A CA 1
ATOM 742 C C . PRO A 1 97 ? -1.384 7.448 0.667 1.00 97.81 97 PRO A C 1
ATOM 744 O O . PRO A 1 97 ? -1.433 6.276 1.056 1.00 97.81 97 PRO A O 1
ATOM 747 N N . ARG A 1 98 ? -0.878 7.788 -0.520 1.00 98.00 98 ARG A N 1
ATOM 748 C CA . ARG A 1 98 ? -0.271 6.838 -1.458 1.00 98.00 98 ARG A CA 1
ATOM 749 C C . ARG A 1 98 ? 1.168 6.543 -1.038 1.00 98.00 98 ARG A C 1
ATOM 751 O O . ARG A 1 98 ? 2.048 7.371 -1.261 1.00 98.00 98 ARG A O 1
ATOM 758 N N . ALA A 1 99 ? 1.388 5.375 -0.447 1.00 97.94 99 ALA A N 1
ATOM 759 C CA . ALA A 1 99 ? 2.700 4.930 0.010 1.00 97.94 99 ALA A CA 1
ATOM 760 C C . ALA A 1 99 ? 3.444 4.159 -1.088 1.00 97.94 99 ALA A C 1
ATOM 762 O O . ALA A 1 99 ? 2.820 3.508 -1.927 1.00 97.94 99 ALA A O 1
ATOM 763 N N . ILE A 1 100 ? 4.774 4.222 -1.074 1.00 97.62 100 ILE A N 1
ATOM 764 C CA . ILE A 1 100 ? 5.658 3.428 -1.932 1.00 97.62 100 ILE A CA 1
ATOM 765 C C . ILE A 1 100 ? 5.890 2.075 -1.257 1.00 97.62 100 ILE A C 1
ATOM 767 O O . ILE A 1 100 ? 6.335 2.018 -0.108 1.00 97.62 100 ILE A O 1
ATOM 771 N N . LEU A 1 101 ? 5.567 1.002 -1.980 1.00 96.50 101 LEU A N 1
ATOM 772 C CA . LEU A 1 101 ? 5.663 -0.384 -1.532 1.00 96.50 101 LEU A CA 1
ATOM 773 C C . LEU A 1 101 ? 6.941 -1.078 -2.045 1.00 96.50 101 LEU A C 1
ATOM 775 O O . LEU A 1 101 ? 7.560 -1.843 -1.321 1.00 96.50 101 LEU A O 1
ATOM 779 N N . ASP A 1 102 ? 7.342 -0.835 -3.290 1.00 96.38 102 ASP A N 1
ATOM 780 C CA . ASP A 1 102 ? 8.607 -1.333 -3.854 1.00 96.38 102 ASP A CA 1
ATOM 781 C C . ASP A 1 102 ? 8.987 -0.476 -5.069 1.00 96.38 102 ASP A C 1
ATOM 783 O O . ASP A 1 102 ? 8.137 0.179 -5.682 1.00 96.38 102 ASP A O 1
ATOM 787 N N . THR A 1 103 ? 10.266 -0.490 -5.435 1.00 96.62 103 THR A N 1
ATOM 788 C CA . THR A 1 103 ? 10.773 0.149 -6.652 1.00 96.62 103 THR A CA 1
ATOM 789 C C . THR A 1 103 ? 11.710 -0.794 -7.396 1.00 96.62 103 THR A C 1
ATOM 791 O O . THR A 1 103 ? 12.457 -1.573 -6.803 1.00 96.62 103 THR A O 1
ATOM 794 N N . PHE A 1 104 ? 11.681 -0.736 -8.724 1.00 96.25 104 PHE A N 1
ATOM 795 C CA . PHE A 1 104 ? 12.588 -1.501 -9.569 1.00 96.25 104 PHE A CA 1
ATOM 796 C C . PHE A 1 104 ? 13.033 -0.665 -10.764 1.00 96.25 104 PHE A C 1
ATOM 798 O O . PHE A 1 104 ? 12.203 -0.138 -11.496 1.00 96.25 104 PHE A O 1
ATOM 805 N N . SER A 1 105 ? 14.343 -0.591 -10.984 1.00 95.75 105 SER A N 1
ATOM 806 C CA . SER A 1 105 ? 14.939 0.080 -12.140 1.00 95.75 105 SER A CA 1
ATOM 807 C C . SER A 1 105 ? 15.609 -0.962 -13.020 1.00 95.75 105 SER A C 1
ATOM 809 O O . SER A 1 105 ? 16.553 -1.618 -12.586 1.00 95.75 105 SER A O 1
ATOM 811 N N . GLY A 1 106 ? 15.131 -1.123 -14.250 1.00 95.06 106 GLY A N 1
ATOM 812 C CA . GLY A 1 106 ? 15.635 -2.152 -15.151 1.00 95.06 106 GLY A CA 1
ATOM 813 C C . GLY A 1 106 ? 14.740 -2.365 -16.361 1.00 95.06 106 GLY A C 1
ATOM 81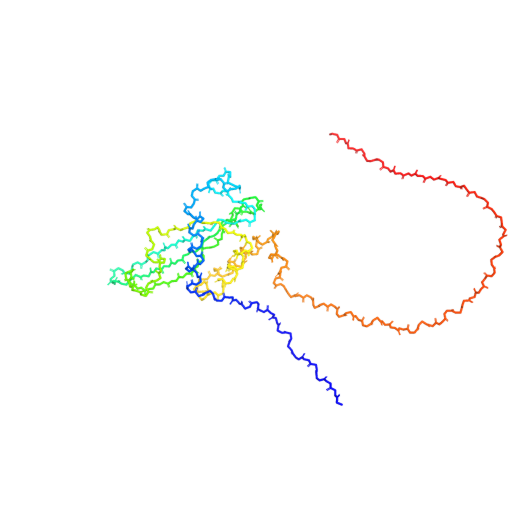4 O O . GLY A 1 106 ? 13.920 -1.514 -16.718 1.00 95.06 106 GLY A O 1
ATOM 815 N N . ARG A 1 107 ? 14.904 -3.516 -17.011 1.00 94.12 107 ARG A N 1
ATOM 816 C CA . ARG A 1 107 ? 14.008 -3.948 -18.086 1.00 94.12 107 ARG A CA 1
ATOM 817 C C . ARG A 1 107 ? 12.907 -4.839 -17.523 1.00 94.12 107 ARG A C 1
ATOM 819 O O . ARG A 1 107 ? 13.116 -5.550 -16.545 1.00 94.12 107 ARG A O 1
ATOM 826 N N . ARG A 1 108 ? 11.726 -4.818 -18.143 1.00 93.88 108 ARG A N 1
ATOM 827 C CA . ARG A 1 108 ? 10.582 -5.640 -17.707 1.00 93.88 108 ARG A CA 1
ATOM 828 C C . ARG A 1 108 ? 10.856 -7.144 -17.851 1.00 93.88 108 ARG A C 1
ATOM 830 O O . ARG A 1 108 ? 10.321 -7.937 -17.083 1.00 93.88 108 ARG A O 1
ATOM 837 N N . ASP A 1 109 ? 11.655 -7.519 -18.842 1.00 94.56 109 ASP A N 1
ATOM 838 C CA . ASP A 1 109 ? 12.060 -8.887 -19.174 1.00 94.56 109 ASP A CA 1
ATOM 839 C C . ASP A 1 109 ? 13.339 -9.343 -18.452 1.00 94.56 109 ASP A C 1
ATOM 841 O O . ASP A 1 109 ? 13.775 -10.476 -18.647 1.00 94.56 109 ASP A O 1
ATOM 845 N N . ASP A 1 110 ? 13.926 -8.497 -17.600 1.00 95.38 110 ASP A N 1
ATOM 846 C CA . ASP A 1 110 ? 15.102 -8.855 -16.811 1.00 95.38 110 ASP A CA 1
ATOM 847 C C . ASP A 1 110 ? 14.773 -10.039 -15.872 1.00 95.38 110 ASP A C 1
ATOM 849 O O . ASP A 1 110 ? 13.768 -9.990 -15.154 1.00 95.38 110 ASP A O 1
ATOM 853 N N . PRO A 1 111 ? 15.583 -11.115 -15.831 1.00 95.06 111 PRO A N 1
ATOM 854 C CA . PRO A 1 111 ? 15.371 -12.225 -14.901 1.00 95.06 111 PRO A CA 1
ATOM 855 C C . PRO A 1 111 ? 15.402 -11.800 -13.425 1.00 95.06 111 PRO A C 1
ATOM 857 O O . PRO A 1 111 ? 14.775 -12.463 -12.597 1.00 95.06 111 PRO A O 1
ATOM 860 N N . ALA A 1 112 ? 16.082 -10.699 -13.091 1.00 94.75 112 ALA A N 1
ATOM 861 C CA . ALA A 1 112 ? 16.090 -10.111 -11.755 1.00 94.75 112 ALA A CA 1
ATOM 862 C C . ALA A 1 112 ? 14.869 -9.212 -11.475 1.00 94.75 112 ALA A C 1
ATOM 864 O O . ALA A 1 112 ? 14.703 -8.747 -10.342 1.00 94.75 112 ALA A O 1
ATOM 865 N N . ALA A 1 113 ? 14.012 -8.953 -12.474 1.00 95.25 113 ALA A N 1
ATOM 866 C CA . ALA A 1 113 ? 12.816 -8.144 -12.291 1.00 95.25 113 ALA A CA 1
ATOM 867 C C . ALA A 1 113 ? 11.820 -8.847 -11.353 1.00 95.25 113 ALA A C 1
ATOM 869 O O . ALA A 1 113 ? 11.479 -10.017 -11.589 1.00 95.25 113 ALA A O 1
ATOM 870 N N . PRO A 1 114 ? 11.290 -8.132 -10.343 1.00 95.50 114 PRO A N 1
ATOM 871 C CA . PRO A 1 114 ? 10.206 -8.627 -9.509 1.00 95.50 114 PRO A CA 1
ATOM 872 C C . PRO A 1 114 ? 9.020 -9.089 -10.356 1.00 95.50 114 PRO A C 1
ATOM 874 O O . PRO A 1 114 ? 8.751 -8.558 -11.438 1.00 95.50 114 PRO A O 1
ATOM 877 N N . GLU A 1 115 ? 8.263 -10.058 -9.862 1.00 94.69 115 GLU A N 1
ATOM 878 C CA . GLU A 1 115 ? 7.130 -10.607 -10.606 1.00 94.69 115 GLU A CA 1
ATOM 879 C C . GLU A 1 115 ? 6.050 -9.548 -10.863 1.00 94.69 115 GLU A C 1
ATOM 881 O O . GLU A 1 115 ? 5.449 -9.517 -11.938 1.00 94.69 115 GLU A O 1
ATOM 886 N N . TRP A 1 116 ? 5.864 -8.616 -9.922 1.00 95.12 116 TRP A N 1
ATOM 887 C CA . TRP A 1 116 ? 4.883 -7.536 -10.042 1.00 95.12 116 TRP A CA 1
ATOM 888 C C . TRP A 1 116 ? 5.161 -6.575 -11.211 1.00 95.12 116 TRP A C 1
ATOM 890 O O . TRP A 1 116 ? 4.237 -5.997 -11.792 1.00 95.12 116 TRP A O 1
ATOM 900 N N . VAL A 1 117 ? 6.419 -6.460 -11.647 1.00 96.06 117 VAL A N 1
ATOM 901 C CA . VAL A 1 117 ? 6.802 -5.681 -12.840 1.00 96.06 117 VAL A CA 1
ATOM 902 C C . VAL A 1 117 ? 6.240 -6.311 -14.119 1.00 96.06 117 VAL A C 1
ATOM 904 O O . VAL A 1 117 ? 5.962 -5.614 -15.096 1.00 96.06 117 VAL A O 1
ATOM 907 N N . ARG A 1 118 ? 6.018 -7.629 -14.105 1.00 94.56 118 ARG A N 1
ATOM 908 C CA . ARG A 1 118 ? 5.529 -8.421 -15.240 1.00 94.56 118 ARG A CA 1
ATOM 909 C C . ARG A 1 118 ? 4.026 -8.685 -15.202 1.00 94.56 118 ARG A C 1
ATOM 911 O O . ARG A 1 118 ? 3.501 -9.298 -16.128 1.00 94.56 118 ARG A O 1
ATOM 918 N N . TRP A 1 119 ? 3.315 -8.217 -14.177 1.00 90.88 119 TRP A N 1
ATOM 919 C CA . TRP A 1 119 ? 1.871 -8.412 -14.106 1.00 90.88 119 TRP A CA 1
ATOM 920 C C . TRP A 1 119 ? 1.138 -7.772 -15.289 1.00 90.88 119 TRP A C 1
ATOM 922 O O . TRP A 1 119 ? 1.468 -6.639 -15.671 1.00 90.88 119 TRP A O 1
ATOM 932 N N . PRO A 1 120 ? 0.127 -8.468 -15.847 1.00 90.81 120 PRO A N 1
ATOM 933 C CA . PRO A 1 120 ? -0.647 -7.957 -16.972 1.00 90.81 120 PRO A CA 1
ATOM 934 C C . PRO A 1 120 ? -1.520 -6.768 -16.560 1.00 90.81 120 PRO A C 1
ATOM 936 O O . PRO A 1 120 ? -1.630 -5.801 -17.307 1.00 90.81 120 PRO A O 1
ATOM 939 N N . ASN A 1 121 ? -2.103 -6.817 -15.359 1.00 90.69 121 ASN A N 1
ATOM 940 C CA . ASN A 1 121 ? -2.863 -5.712 -14.792 1.00 90.69 121 ASN A CA 1
ATOM 941 C C . ASN A 1 121 ? -1.938 -4.856 -13.910 1.00 90.69 121 ASN A C 1
ATOM 943 O O . ASN A 1 121 ? -1.338 -5.401 -12.980 1.00 90.69 121 ASN A O 1
ATOM 947 N N . PRO A 1 122 ? -1.812 -3.541 -14.167 1.00 93.56 122 PRO A N 1
ATOM 948 C CA . PRO A 1 122 ? -1.021 -2.660 -13.316 1.00 93.56 122 PRO A CA 1
ATOM 949 C C . PRO A 1 122 ? -1.650 -2.434 -11.936 1.00 93.56 122 PRO A C 1
ATOM 951 O O . PRO A 1 122 ? -0.959 -1.930 -11.060 1.00 93.56 122 PRO A O 1
ATOM 954 N N . ALA A 1 123 ? -2.921 -2.784 -11.719 1.00 92.62 123 ALA A N 1
ATOM 955 C CA . ALA A 1 123 ? -3.607 -2.580 -10.448 1.00 92.62 123 ALA A CA 1
ATOM 956 C C . ALA A 1 123 ? -4.162 -3.888 -9.861 1.00 92.62 123 ALA A C 1
ATOM 958 O O . ALA A 1 123 ? -4.758 -4.705 -10.563 1.00 92.62 123 ALA A O 1
ATOM 959 N N . LEU A 1 124 ? -4.018 -4.057 -8.548 1.00 91.25 124 LEU A N 1
ATOM 960 C CA . LEU A 1 124 ? -4.671 -5.096 -7.755 1.00 91.25 124 LEU A CA 1
ATOM 961 C C . LEU A 1 124 ? -5.495 -4.441 -6.653 1.00 91.25 124 LEU A C 1
ATOM 963 O O . LEU A 1 124 ? -4.996 -3.575 -5.942 1.00 91.25 124 LEU A O 1
ATOM 967 N N . ARG A 1 125 ? -6.740 -4.885 -6.480 1.00 90.75 125 ARG A N 1
ATOM 968 C CA . ARG A 1 125 ? -7.620 -4.423 -5.403 1.00 90.75 125 ARG A CA 1
ATOM 969 C C . ARG A 1 125 ? -8.053 -5.599 -4.560 1.00 90.75 125 ARG A C 1
ATOM 971 O O . ARG A 1 125 ? -8.551 -6.561 -5.118 1.00 90.75 125 ARG A O 1
ATOM 978 N N . PHE A 1 126 ? -7.872 -5.532 -3.254 1.00 90.12 126 PHE A N 1
ATOM 979 C CA . PHE A 1 126 ? -8.221 -6.615 -2.335 1.00 90.12 126 PHE A CA 1
ATOM 980 C C . PHE A 1 126 ? -8.507 -6.051 -0.952 1.00 90.12 126 PHE A C 1
ATOM 982 O O . PHE A 1 126 ? -8.156 -4.916 -0.642 1.00 90.12 126 PHE A O 1
ATOM 989 N N . ARG A 1 127 ? -9.138 -6.840 -0.095 1.00 88.94 127 ARG A N 1
ATOM 990 C CA . ARG A 1 127 ? -9.461 -6.444 1.271 1.00 88.94 127 ARG A CA 1
ATOM 991 C C . ARG A 1 127 ? -8.421 -6.952 2.236 1.00 88.94 127 ARG A C 1
ATOM 993 O O . ARG A 1 127 ? -7.794 -7.990 2.034 1.00 88.94 127 ARG A O 1
ATOM 1000 N N . GLN A 1 128 ? -8.277 -6.233 3.335 1.00 92.06 128 GLN A N 1
ATOM 1001 C CA . GLN A 1 128 ? -7.438 -6.654 4.441 1.00 92.06 128 GLN A CA 1
ATOM 1002 C C . GLN A 1 128 ? -8.050 -6.236 5.776 1.00 92.06 128 GLN A C 1
ATOM 1004 O O . GLN A 1 128 ? -8.723 -5.203 5.848 1.00 92.06 128 GLN A O 1
ATOM 1009 N N . PRO A 1 129 ? -7.764 -6.975 6.861 1.00 91.50 129 PRO A N 1
ATOM 1010 C CA . PRO A 1 129 ? -8.105 -6.529 8.200 1.00 91.50 129 PRO A CA 1
ATOM 1011 C C . PRO A 1 129 ? -7.463 -5.173 8.498 1.00 91.50 129 PRO A C 1
ATOM 1013 O O . PRO A 1 129 ? -6.254 -4.982 8.327 1.00 91.50 129 PRO A O 1
ATOM 1016 N N . ARG A 1 130 ? -8.263 -4.243 9.019 1.00 92.75 130 ARG A N 1
ATOM 1017 C CA . ARG A 1 130 ? -7.846 -2.878 9.365 1.00 92.75 130 ARG A CA 1
ATOM 1018 C C . ARG A 1 130 ? -6.623 -2.868 10.280 1.00 92.75 130 ARG A C 1
ATOM 1020 O O . ARG A 1 130 ? -5.679 -2.120 10.051 1.00 92.75 130 ARG A O 1
ATOM 1027 N N . SER A 1 131 ? -6.592 -3.761 11.270 1.00 89.31 131 SER A N 1
ATOM 1028 C CA . SER A 1 131 ? -5.457 -3.904 12.189 1.00 89.31 131 SER A CA 1
ATOM 1029 C C . SER A 1 131 ? -4.151 -4.307 11.509 1.00 89.31 131 SER A C 1
ATOM 1031 O O . SER A 1 131 ? -3.083 -3.868 11.929 1.00 89.31 131 SER A O 1
ATOM 1033 N N . THR A 1 132 ? -4.228 -5.135 10.466 1.00 90.81 132 THR A N 1
ATOM 1034 C CA . THR A 1 132 ? -3.054 -5.551 9.693 1.00 90.81 132 THR A CA 1
ATOM 1035 C C . THR A 1 132 ? -2.503 -4.367 8.908 1.00 90.81 132 THR A C 1
ATOM 1037 O O . THR A 1 132 ? -1.294 -4.136 8.927 1.00 90.81 132 THR A O 1
ATOM 1040 N N . LEU A 1 133 ? -3.379 -3.561 8.292 1.00 93.25 133 LEU A N 1
ATOM 1041 C CA . LEU A 1 133 ? -2.943 -2.390 7.525 1.00 93.25 133 LEU A CA 1
ATOM 1042 C C . LEU A 1 133 ? -2.365 -1.281 8.378 1.00 93.25 133 LEU A C 1
ATOM 1044 O 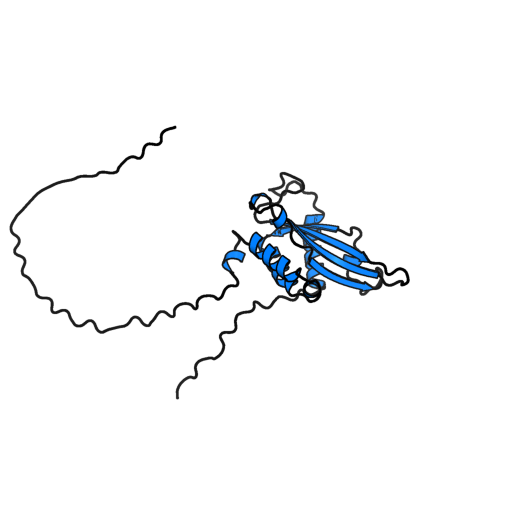O . LEU A 1 133 ? -1.421 -0.639 7.936 1.00 93.25 133 LEU A O 1
ATOM 1048 N N . ILE A 1 134 ? -2.876 -1.082 9.590 1.00 92.81 134 ILE A N 1
ATOM 1049 C CA . ILE A 1 134 ? -2.291 -0.130 10.541 1.00 92.81 134 ILE A CA 1
ATOM 1050 C C . ILE A 1 134 ? -0.824 -0.484 10.782 1.00 92.81 134 ILE A C 1
ATOM 1052 O O . ILE A 1 134 ? 0.048 0.360 10.611 1.00 92.81 134 ILE A O 1
ATOM 1056 N N . GLY A 1 135 ? -0.540 -1.753 11.097 1.00 90.50 135 GLY A N 1
ATOM 1057 C CA . GLY A 1 135 ? 0.832 -2.219 11.293 1.00 90.50 135 GLY A CA 1
ATOM 1058 C C . GLY A 1 135 ? 1.703 -2.064 10.044 1.00 90.50 135 GLY A C 1
ATOM 1059 O O . GLY A 1 135 ? 2.855 -1.647 10.155 1.00 90.50 135 GLY A O 1
ATOM 1060 N N . LEU A 1 136 ? 1.153 -2.360 8.860 1.00 92.25 136 LEU A N 1
ATOM 1061 C CA . LEU A 1 136 ? 1.868 -2.199 7.593 1.00 92.25 136 LEU A CA 1
ATOM 1062 C C . LEU A 1 136 ? 2.195 -0.726 7.310 1.00 92.25 136 LEU A C 1
ATOM 1064 O O . LEU A 1 136 ? 3.361 -0.406 7.112 1.00 92.25 136 LEU A O 1
ATOM 1068 N N . PHE A 1 137 ? 1.211 0.178 7.345 1.00 94.25 137 PHE A N 1
ATOM 1069 C CA . PHE A 1 137 ? 1.414 1.611 7.093 1.00 94.25 137 PHE A CA 1
ATOM 1070 C C . PHE A 1 137 ? 2.350 2.248 8.116 1.00 94.25 137 PHE A C 1
ATOM 1072 O O . PHE A 1 137 ? 3.246 2.995 7.727 1.00 94.25 137 PHE A O 1
ATOM 1079 N N . SER A 1 138 ? 2.212 1.918 9.402 1.00 93.44 138 SER A N 1
ATOM 1080 C CA . SER A 1 138 ? 3.137 2.421 10.419 1.00 93.44 138 SER A CA 1
ATOM 1081 C C . SER A 1 138 ? 4.571 1.936 10.200 1.00 93.44 138 SER A C 1
ATOM 1083 O O . SER A 1 138 ? 5.506 2.699 10.422 1.00 93.44 138 SER A O 1
ATOM 1085 N N . GLY A 1 139 ? 4.763 0.698 9.730 1.00 92.12 139 GLY A N 1
ATOM 1086 C CA . GLY A 1 139 ? 6.085 0.181 9.373 1.00 92.12 139 GLY A CA 1
ATOM 1087 C C . GLY A 1 139 ? 6.656 0.824 8.106 1.00 92.12 139 GLY A C 1
ATOM 1088 O O . GLY A 1 139 ? 7.806 1.258 8.103 1.00 92.12 139 GLY A O 1
ATOM 1089 N N . MET A 1 140 ? 5.845 0.932 7.051 1.00 95.00 140 MET A N 1
ATOM 1090 C CA . MET A 1 140 ? 6.243 1.520 5.766 1.00 95.00 140 MET A CA 1
ATOM 1091 C C . MET A 1 140 ? 6.574 3.008 5.870 1.00 95.00 140 MET A C 1
ATOM 1093 O O . MET A 1 140 ? 7.407 3.499 5.112 1.00 95.00 140 MET A O 1
ATOM 1097 N N . ALA A 1 141 ? 5.969 3.729 6.818 1.00 95.44 141 ALA A N 1
ATOM 1098 C CA . ALA A 1 141 ? 6.286 5.131 7.075 1.00 95.44 141 ALA A CA 1
ATOM 1099 C C . ALA A 1 141 ? 7.767 5.348 7.442 1.00 95.44 141 ALA A C 1
ATOM 1101 O O . ALA A 1 141 ? 8.274 6.457 7.295 1.00 95.44 141 ALA A O 1
ATOM 1102 N N . LEU A 1 142 ? 8.463 4.305 7.905 1.00 94.50 142 LEU A N 1
ATOM 1103 C CA . LEU A 1 142 ? 9.884 4.342 8.259 1.00 94.50 142 LEU A CA 1
ATOM 1104 C C . LEU A 1 142 ? 10.810 3.909 7.112 1.00 94.50 142 LEU A C 1
ATOM 1106 O O . LEU A 1 142 ? 12.024 3.886 7.293 1.00 94.50 142 LEU A O 1
ATOM 1110 N N . TRP A 1 143 ? 10.268 3.527 5.954 1.00 94.00 143 TRP A N 1
ATOM 1111 C CA . TRP A 1 143 ? 11.075 3.133 4.800 1.00 94.00 143 TRP A CA 1
ATOM 1112 C C . TRP A 1 143 ? 11.696 4.352 4.125 1.00 94.00 143 TRP A C 1
ATOM 1114 O O . TRP A 1 143 ? 11.072 5.412 4.050 1.00 94.00 143 TRP A O 1
ATOM 1124 N N . ASN A 1 144 ? 12.912 4.193 3.601 1.00 95.12 144 ASN A N 1
ATOM 1125 C CA . ASN A 1 144 ? 13.676 5.290 3.005 1.00 95.12 144 ASN A CA 1
ATOM 1126 C C . ASN A 1 144 ? 12.926 5.946 1.838 1.00 95.12 144 ASN A C 1
ATOM 1128 O O . ASN A 1 144 ? 12.938 7.166 1.701 1.00 95.12 144 ASN A O 1
ATOM 1132 N N . GLU A 1 145 ? 12.219 5.150 1.041 1.00 94.88 145 GLU A N 1
ATOM 1133 C CA . GLU A 1 145 ? 11.411 5.586 -0.096 1.00 94.88 145 GLU A CA 1
ATOM 1134 C C . GLU A 1 145 ? 10.281 6.525 0.349 1.00 94.88 145 GLU A C 1
ATOM 1136 O O . GLU A 1 145 ? 10.035 7.562 -0.270 1.00 94.88 145 GLU A O 1
ATOM 1141 N N . ASN A 1 146 ? 9.620 6.193 1.461 1.00 96.38 146 ASN A N 1
ATOM 1142 C CA . ASN A 1 146 ? 8.521 6.987 2.006 1.00 96.38 146 ASN A CA 1
ATOM 1143 C C . ASN A 1 146 ? 9.022 8.196 2.811 1.00 96.38 146 ASN A C 1
ATOM 1145 O O . ASN A 1 146 ? 8.369 9.238 2.807 1.00 96.38 146 ASN A O 1
ATOM 1149 N N . LEU A 1 147 ? 10.188 8.087 3.458 1.00 95.56 147 LEU A N 1
ATOM 1150 C CA . LEU A 1 147 ? 10.854 9.197 4.148 1.00 95.56 147 LEU A CA 1
ATOM 1151 C C . LEU A 1 147 ? 11.393 10.254 3.177 1.00 95.56 147 LEU A C 1
ATOM 1153 O O . LEU A 1 147 ? 11.392 11.438 3.507 1.00 95.56 147 LEU A O 1
ATOM 1157 N N . ALA A 1 148 ? 11.821 9.846 1.978 1.00 95.06 148 ALA A N 1
ATOM 1158 C CA . ALA A 1 148 ? 12.307 10.759 0.946 1.00 95.06 148 ALA A CA 1
ATOM 1159 C C . ALA A 1 148 ? 11.218 11.727 0.445 1.00 95.06 148 ALA A C 1
ATOM 1161 O O . ALA A 1 148 ? 11.528 12.810 -0.053 1.00 95.06 148 ALA A O 1
ATOM 1162 N N . THR A 1 149 ? 9.941 11.365 0.593 1.00 93.81 149 THR A N 1
ATOM 1163 C CA . THR A 1 149 ? 8.815 12.230 0.234 1.00 93.81 149 THR A CA 1
ATOM 1164 C C . THR A 1 149 ? 8.393 13.067 1.440 1.00 93.81 149 THR A C 1
ATOM 1166 O O . THR A 1 149 ? 7.889 12.540 2.434 1.00 93.81 149 THR A O 1
ATOM 1169 N N . SER A 1 150 ? 8.556 14.390 1.341 1.00 93.25 150 SER A N 1
ATOM 1170 C CA . SER A 1 150 ? 8.191 15.321 2.417 1.00 93.25 150 SER A CA 1
ATOM 1171 C C . SER A 1 150 ? 6.754 15.090 2.896 1.00 93.25 150 SER A C 1
ATOM 1173 O O . SER A 1 150 ? 5.834 14.984 2.086 1.00 93.25 150 SER A O 1
ATOM 1175 N N . THR A 1 151 ? 6.556 15.019 4.215 1.00 95.56 151 THR A N 1
ATOM 1176 C CA . THR A 1 151 ? 5.270 14.806 4.919 1.00 95.56 151 THR A CA 1
ATOM 1177 C C . THR A 1 151 ? 4.575 13.448 4.736 1.00 95.56 151 THR A C 1
ATOM 1179 O O . THR A 1 151 ? 3.670 13.146 5.517 1.00 95.56 151 THR A O 1
ATOM 1182 N N . LEU A 1 152 ? 5.001 12.594 3.794 1.00 96.25 152 LEU A N 1
ATOM 1183 C CA . LEU A 1 152 ? 4.328 11.318 3.513 1.00 96.25 152 LEU A CA 1
ATOM 1184 C C . LEU A 1 152 ? 4.350 10.380 4.724 1.00 96.25 152 LEU A C 1
ATOM 1186 O O . LEU A 1 152 ? 3.302 9.897 5.147 1.00 96.25 152 LEU A O 1
ATOM 1190 N N . SER A 1 153 ? 5.526 10.184 5.324 1.00 96.06 153 SER A N 1
ATOM 1191 C CA . SER A 1 153 ? 5.693 9.366 6.532 1.00 96.06 153 SER A CA 1
ATOM 1192 C C . SER A 1 153 ? 4.752 9.804 7.665 1.00 96.06 153 SER A C 1
ATOM 1194 O O . SER A 1 153 ? 3.998 8.996 8.209 1.00 96.06 153 SER A O 1
ATOM 1196 N N . SER A 1 154 ? 4.708 11.105 7.969 1.00 96.06 154 SER A N 1
ATOM 1197 C CA . SER A 1 154 ? 3.822 11.651 9.002 1.00 96.06 154 SER A CA 1
ATOM 1198 C C . SER A 1 154 ? 2.344 11.455 8.658 1.00 96.06 154 SER A C 1
ATOM 1200 O O . SER A 1 154 ? 1.568 11.049 9.520 1.00 96.06 154 SER A O 1
ATOM 1202 N N . ALA A 1 155 ? 1.949 11.681 7.402 1.00 97.12 155 ALA A N 1
ATOM 1203 C CA . ALA A 1 155 ? 0.578 11.459 6.948 1.00 97.12 155 ALA A CA 1
ATOM 1204 C C . ALA A 1 155 ? 0.158 9.984 7.070 1.00 97.12 155 ALA A C 1
ATOM 1206 O O . ALA A 1 155 ? -0.972 9.699 7.464 1.00 97.12 155 ALA A O 1
ATOM 1207 N N . MET A 1 156 ? 1.065 9.044 6.782 1.00 97.50 156 MET A N 1
ATOM 1208 C CA . MET A 1 156 ? 0.816 7.607 6.935 1.00 97.50 156 MET A CA 1
ATOM 1209 C C . MET A 1 156 ? 0.553 7.235 8.395 1.00 97.50 156 MET A C 1
ATOM 1211 O O . MET A 1 156 ? -0.394 6.499 8.671 1.00 97.50 156 MET A O 1
ATOM 1215 N N . ILE A 1 157 ? 1.348 7.772 9.327 1.00 95.75 157 ILE A N 1
ATOM 1216 C CA . ILE A 1 157 ? 1.164 7.545 10.767 1.00 95.75 157 ILE A CA 1
ATOM 1217 C C . ILE A 1 157 ? -0.160 8.140 11.251 1.00 95.75 157 ILE A C 1
ATOM 1219 O O . ILE A 1 157 ? -0.945 7.428 11.871 1.00 95.75 157 ILE A O 1
ATOM 1223 N N . ILE A 1 158 ? -0.452 9.398 10.907 1.00 96.06 158 ILE A N 1
ATOM 1224 C CA . ILE A 1 158 ? -1.703 10.071 11.295 1.00 96.06 158 ILE A CA 1
ATOM 1225 C C . ILE A 1 158 ? -2.919 9.298 10.774 1.00 96.06 158 ILE A C 1
ATOM 1227 O O . ILE A 1 158 ? -3.894 9.089 11.500 1.00 96.06 158 ILE A O 1
ATOM 1231 N N . TRP A 1 159 ? -2.875 8.847 9.519 1.00 96.88 159 TRP A N 1
ATOM 1232 C CA . TRP A 1 159 ? -3.955 8.051 8.950 1.00 96.88 159 TRP A CA 1
ATOM 1233 C C . TRP A 1 159 ? -4.117 6.711 9.682 1.00 96.88 159 TRP A C 1
ATOM 1235 O O . TRP A 1 159 ? -5.229 6.368 10.088 1.00 96.88 159 TRP A O 1
ATOM 1245 N N . ALA A 1 160 ? -3.016 5.995 9.930 1.00 95.44 160 ALA A N 1
ATOM 1246 C CA . ALA A 1 160 ? -3.020 4.730 10.664 1.00 95.44 160 ALA A CA 1
ATOM 1247 C C . ALA A 1 160 ? -3.589 4.885 12.089 1.00 95.44 160 ALA A C 1
ATOM 1249 O O . ALA A 1 160 ? -4.371 4.047 12.542 1.00 95.44 160 ALA A O 1
ATOM 1250 N N . GLU A 1 161 ? -3.267 5.979 12.783 1.00 93.88 161 GLU A N 1
ATOM 1251 C CA . GLU A 1 161 ? -3.832 6.300 14.096 1.00 93.88 161 GLU A CA 1
ATOM 1252 C C . GLU A 1 161 ? -5.347 6.513 14.030 1.00 93.88 161 GLU A C 1
ATOM 1254 O O . GLU A 1 161 ? -6.084 5.937 14.836 1.00 93.88 161 GLU A O 1
ATOM 1259 N N . ARG A 1 162 ? -5.835 7.274 13.045 1.00 94.38 162 ARG A N 1
ATOM 1260 C CA . ARG A 1 162 ? -7.272 7.547 12.864 1.00 94.38 162 ARG A CA 1
ATOM 1261 C C . ARG A 1 162 ? -8.070 6.276 12.611 1.00 94.38 162 ARG A C 1
ATOM 1263 O O . ARG A 1 162 ? -9.098 6.054 13.251 1.00 94.38 162 ARG A O 1
ATOM 1270 N N . ILE A 1 163 ? -7.577 5.399 11.737 1.00 94.31 163 ILE A N 1
ATOM 1271 C CA . ILE A 1 163 ? -8.261 4.135 11.446 1.00 94.31 163 ILE A CA 1
ATOM 1272 C C . ILE A 1 163 ? -8.071 3.083 12.550 1.00 94.31 163 ILE A C 1
ATOM 1274 O O . ILE A 1 163 ? -8.734 2.050 12.505 1.00 94.31 163 ILE A O 1
ATOM 1278 N N . SER A 1 164 ? -7.227 3.318 13.563 1.00 92.12 164 SER A N 1
ATOM 1279 C CA . SER A 1 164 ? -7.020 2.373 14.674 1.00 92.12 164 SER A CA 1
ATOM 1280 C C . SER A 1 164 ? -8.165 2.312 15.678 1.00 92.12 164 SER A C 1
ATOM 1282 O O . SER A 1 164 ? -8.300 1.305 16.378 1.00 92.12 164 SER A O 1
ATOM 1284 N N . VAL A 1 165 ? -9.021 3.334 15.731 1.00 88.56 165 VAL A N 1
ATOM 1285 C CA . VAL A 1 165 ? -10.101 3.442 16.720 1.00 88.56 165 VAL A CA 1
ATOM 1286 C C . VAL A 1 165 ? -11.041 2.231 16.654 1.00 88.56 165 VAL A C 1
ATOM 1288 O O . VAL A 1 165 ? -11.574 1.883 15.596 1.00 88.56 165 VAL A O 1
ATOM 1291 N N . GLY A 1 166 ? -11.250 1.570 17.794 1.00 81.00 166 GLY A N 1
ATOM 1292 C CA . GLY A 1 166 ? -12.075 0.365 17.893 1.00 81.00 166 GLY A CA 1
ATOM 1293 C C . GLY A 1 166 ? -11.412 -0.903 17.343 1.00 81.00 166 GLY A C 1
ATOM 1294 O O . GLY A 1 166 ? -12.107 -1.874 17.063 1.00 81.00 166 GLY A O 1
ATOM 1295 N N . THR A 1 167 ? -10.090 -0.907 17.151 1.00 78.12 167 THR A N 1
ATOM 1296 C CA . THR A 1 167 ? -9.302 -2.124 16.889 1.00 78.12 167 THR A CA 1
ATOM 1297 C C . THR A 1 167 ? -8.410 -2.448 18.082 1.00 78.12 167 THR A C 1
ATOM 1299 O O . THR A 1 167 ? -8.066 -1.565 18.867 1.00 78.12 167 THR A O 1
ATOM 1302 N N . TRP A 1 168 ? -7.930 -3.690 18.176 1.00 73.44 168 TRP A N 1
ATOM 1303 C CA . TRP A 1 168 ? -6.899 -4.049 19.157 1.00 73.44 168 TRP A CA 1
ATOM 1304 C C . TRP A 1 168 ? -5.608 -3.224 18.997 1.00 73.44 168 TRP A C 1
ATOM 1306 O O . TRP A 1 168 ? -4.853 -3.076 19.957 1.00 73.44 168 TRP A O 1
ATOM 1316 N N . ALA A 1 169 ? -5.344 -2.659 17.810 1.00 69.62 169 ALA A N 1
ATOM 1317 C CA . ALA A 1 169 ? -4.183 -1.800 17.588 1.00 69.62 169 ALA A CA 1
ATOM 1318 C C . ALA A 1 169 ? -4.262 -0.506 18.420 1.00 69.62 169 ALA A C 1
ATOM 1320 O O . ALA A 1 169 ? -3.229 -0.011 18.861 1.00 69.62 169 ALA A O 1
ATOM 1321 N N . GLN A 1 170 ? -5.471 -0.023 18.739 1.00 74.50 170 GLN A N 1
ATOM 1322 C CA . GLN A 1 170 ? -5.677 1.105 19.655 1.00 74.50 170 GLN A CA 1
ATOM 1323 C C . GLN A 1 170 ? -5.143 0.810 21.064 1.00 74.50 170 GLN A C 1
ATOM 1325 O O . GLN A 1 170 ? -4.602 1.694 21.727 1.00 74.50 170 GLN A O 1
ATOM 1330 N N . SER A 1 171 ? -5.276 -0.437 21.526 1.00 60.12 171 SER A N 1
ATOM 1331 C CA . SER A 1 171 ? -4.808 -0.871 22.847 1.00 60.12 171 SER A CA 1
ATOM 1332 C C . SER A 1 171 ? -3.283 -0.924 22.938 1.00 60.12 171 SER A C 1
ATOM 1334 O O . SER A 1 171 ? -2.736 -0.811 24.030 1.00 60.12 171 SER A O 1
ATOM 1336 N N . LYS A 1 172 ? -2.585 -1.032 21.799 1.00 62.91 172 LYS A N 1
ATOM 1337 C CA . LYS A 1 172 ? -1.121 -0.925 21.714 1.00 62.91 172 LYS A CA 1
ATOM 1338 C C . LYS A 1 172 ? -0.639 0.519 21.581 1.00 62.91 172 LYS A C 1
ATOM 1340 O O . LYS A 1 172 ? 0.435 0.727 21.022 1.00 62.91 172 LYS A O 1
ATOM 1345 N N . LYS A 1 173 ? -1.428 1.501 22.046 1.00 55.91 173 LYS A N 1
ATOM 1346 C CA . LYS A 1 173 ? -1.087 2.930 22.023 1.00 55.91 173 LYS A CA 1
ATOM 1347 C C . LYS A 1 173 ? 0.409 3.101 22.284 1.00 55.91 173 LYS A C 1
ATOM 1349 O O . LYS A 1 173 ? 0.886 2.807 23.376 1.00 55.91 173 LYS A O 1
ATOM 1354 N N . LEU A 1 174 ? 1.107 3.576 21.254 1.00 54.44 174 LEU A N 1
ATOM 1355 C CA . LEU A 1 174 ? 2.548 3.835 21.161 1.00 54.44 174 LEU A CA 1
ATOM 1356 C C . LEU A 1 174 ? 3.019 4.949 22.121 1.00 54.44 174 LEU A C 1
ATOM 1358 O O . LEU A 1 174 ? 4.045 5.584 21.898 1.00 54.44 174 LEU A O 1
ATOM 1362 N N . GLY A 1 175 ? 2.246 5.231 23.171 1.00 49.69 175 GLY A N 1
ATOM 1363 C CA . GLY A 1 175 ? 2.598 6.173 24.216 1.00 49.69 175 GLY A CA 1
ATOM 1364 C C . GLY A 1 175 ? 3.496 5.518 25.266 1.00 49.69 175 GLY A C 1
ATOM 1365 O O . GLY A 1 175 ? 3.534 4.291 25.375 1.00 49.69 175 GLY A O 1
ATOM 1366 N N . PRO A 1 176 ? 4.210 6.323 26.070 1.00 50.78 176 PRO A N 1
ATOM 1367 C CA . PRO A 1 176 ? 4.972 5.813 27.197 1.00 50.78 176 PRO A CA 1
ATOM 1368 C C . PRO A 1 176 ? 4.026 5.062 28.134 1.00 50.78 176 PRO A C 1
ATOM 1370 O O . PRO A 1 176 ? 3.164 5.659 28.782 1.00 50.78 176 PRO A O 1
ATOM 1373 N N . THR A 1 177 ? 4.176 3.739 28.196 1.00 52.69 177 THR A N 1
ATOM 1374 C CA . THR A 1 177 ? 3.505 2.915 29.195 1.00 52.69 177 THR A CA 1
ATOM 1375 C C . THR A 1 177 ? 3.895 3.474 30.552 1.00 52.69 177 THR A C 1
ATOM 1377 O O . THR A 1 177 ? 5.073 3.443 30.914 1.00 52.69 177 THR A O 1
ATOM 1380 N N . THR A 1 178 ? 2.933 4.026 31.296 1.00 57.00 178 THR A N 1
ATOM 1381 C CA . THR A 1 178 ? 3.180 4.407 32.685 1.00 57.00 178 THR A CA 1
ATOM 1382 C C . THR A 1 178 ? 3.708 3.150 33.369 1.00 57.00 178 THR A C 1
ATOM 1384 O O . THR A 1 178 ? 3.020 2.124 33.320 1.00 57.00 178 THR A O 1
ATOM 1387 N N . PRO A 1 179 ? 4.946 3.158 33.899 1.00 65.62 179 PRO A N 1
ATOM 1388 C CA . PRO A 1 179 ? 5.533 1.955 34.458 1.00 65.62 179 PRO A CA 1
ATOM 1389 C C . PRO A 1 179 ? 4.554 1.406 35.485 1.00 65.62 179 PRO A C 1
ATOM 1391 O O . PRO A 1 179 ? 4.035 2.172 36.303 1.00 65.62 179 PRO A O 1
ATOM 1394 N N . VAL A 1 180 ? 4.270 0.101 35.401 1.00 70.31 180 VAL A N 1
ATOM 1395 C CA . VAL A 1 180 ? 3.432 -0.591 36.381 1.00 70.31 180 VAL A CA 1
ATOM 1396 C C . VAL A 1 180 ? 3.936 -0.153 37.742 1.00 70.31 180 VAL A C 1
ATOM 1398 O O . VAL A 1 180 ? 5.109 -0.363 38.064 1.00 70.31 180 VAL A O 1
ATOM 1401 N N . LYS A 1 181 ? 3.078 0.549 38.490 1.00 64.88 181 LYS A N 1
ATOM 1402 C CA . LYS A 1 181 ? 3.399 1.029 39.828 1.00 64.88 181 LYS A CA 1
ATOM 1403 C C . LYS A 1 181 ? 3.779 -0.231 40.589 1.00 64.88 181 LYS A C 1
ATOM 1405 O O . LYS A 1 181 ? 2.898 -1.049 40.850 1.00 64.88 181 LYS A O 1
ATOM 1410 N N . ARG A 1 182 ? 5.085 -0.450 40.824 1.00 66.44 182 ARG A N 1
ATOM 1411 C CA . ARG A 1 182 ? 5.563 -1.591 41.613 1.00 66.44 182 ARG A CA 1
ATOM 1412 C C . ARG A 1 182 ? 4.687 -1.579 42.842 1.00 66.44 182 ARG A C 1
ATOM 1414 O O . ARG A 1 182 ? 4.652 -0.549 43.518 1.00 66.44 182 ARG A O 1
ATOM 1421 N N . SER A 1 183 ? 3.929 -2.656 43.043 1.00 67.50 183 SER A N 1
ATOM 1422 C CA . SER A 1 183 ? 3.170 -2.875 44.262 1.00 67.50 183 SER A CA 1
ATOM 1423 C C . SER A 1 183 ? 4.131 -2.546 45.386 1.00 67.50 183 SER A C 1
ATOM 1425 O O . SER A 1 183 ? 5.129 -3.252 45.567 1.00 67.50 183 SER A O 1
ATOM 1427 N N . GLN A 1 184 ? 3.929 -1.388 46.023 1.00 64.38 184 GLN A N 1
ATOM 1428 C CA . GLN A 1 184 ? 4.747 -1.038 47.165 1.00 64.38 184 GLN A CA 1
ATOM 1429 C C . GLN A 1 184 ? 4.595 -2.217 48.118 1.00 64.38 184 GLN A C 1
ATOM 1431 O O . GLN A 1 184 ? 3.469 -2.716 48.247 1.00 64.38 184 GLN A O 1
ATOM 1436 N N . PRO A 1 185 ? 5.692 -2.720 48.711 1.00 63.94 185 PRO A N 1
ATOM 1437 C CA . PRO A 1 185 ? 5.559 -3.708 49.763 1.00 63.94 185 PRO A CA 1
ATOM 1438 C C . PRO A 1 185 ? 4.525 -3.140 50.725 1.00 63.94 185 PRO A C 1
ATOM 1440 O O . PRO A 1 185 ? 4.680 -2.008 51.193 1.00 63.94 185 PRO A O 1
ATOM 1443 N N . VAL A 1 186 ? 3.414 -3.867 50.884 1.00 66.62 186 VAL A N 1
ATOM 1444 C CA . VAL A 1 186 ? 2.359 -3.507 51.825 1.00 66.62 186 VAL A CA 1
ATOM 1445 C C . VAL A 1 186 ? 3.096 -3.206 53.108 1.00 66.62 186 VAL A C 1
ATOM 1447 O O . VAL A 1 186 ? 3.849 -4.047 53.597 1.00 66.62 186 VAL A O 1
ATOM 1450 N N . ASN A 1 187 ? 2.993 -1.959 53.553 1.00 61.88 187 ASN A N 1
ATOM 1451 C CA . ASN A 1 187 ? 3.701 -1.497 54.722 1.00 61.88 187 ASN A CA 1
ATOM 1452 C C . ASN A 1 187 ? 3.120 -2.321 55.873 1.00 61.88 187 ASN A C 1
ATOM 1454 O O . ASN A 1 187 ? 2.051 -1.996 56.387 1.00 61.88 187 ASN A O 1
ATOM 1458 N N . THR A 1 188 ? 3.778 -3.425 56.232 1.00 61.00 188 THR A N 1
ATOM 1459 C CA . THR A 1 188 ? 3.495 -4.214 57.427 1.00 61.00 188 THR A CA 1
ATOM 1460 C C . THR A 1 188 ? 3.974 -3.387 58.607 1.00 61.00 188 THR A C 1
ATOM 1462 O O . THR A 1 188 ? 4.915 -3.737 59.317 1.00 61.00 188 THR A O 1
ATOM 1465 N N . ARG A 1 189 ? 3.359 -2.216 58.792 1.00 62.31 189 ARG A N 1
ATOM 1466 C CA . ARG A 1 189 ? 3.377 -1.542 60.073 1.00 62.31 189 ARG A CA 1
ATOM 1467 C C . ARG A 1 189 ? 2.721 -2.530 61.013 1.00 62.31 189 ARG A C 1
ATOM 1469 O O . ARG A 1 189 ? 1.543 -2.840 60.851 1.00 62.31 189 ARG A O 1
ATOM 1476 N N . ALA A 1 190 ? 3.519 -3.053 61.938 1.00 61.31 190 ALA A N 1
ATOM 1477 C CA . ALA A 1 190 ? 3.035 -3.826 63.060 1.00 61.31 190 ALA A CA 1
ATOM 1478 C C . ALA A 1 190 ? 1.814 -3.097 63.625 1.00 61.31 190 ALA A C 1
ATOM 1480 O O . ALA A 1 190 ? 1.919 -1.948 64.069 1.00 61.31 190 ALA A O 1
ATOM 1481 N N . HIS A 1 191 ? 0.650 -3.735 63.516 1.00 53.56 191 HIS A N 1
ATOM 1482 C CA . HIS A 1 191 ? -0.547 -3.283 64.196 1.00 53.56 191 HIS A CA 1
ATOM 1483 C C . HIS A 1 191 ? -0.157 -3.147 65.667 1.00 53.56 191 HIS A C 1
ATOM 1485 O O . HIS A 1 191 ? 0.164 -4.137 66.323 1.00 53.56 191 HIS A O 1
ATOM 1491 N N . LYS A 1 192 ? -0.121 -1.911 66.181 1.00 65.88 192 LYS A N 1
ATOM 1492 C CA . LYS A 1 192 ? -0.132 -1.702 67.628 1.00 65.88 192 LYS A CA 1
ATOM 1493 C C . LYS A 1 192 ? -1.387 -2.429 68.117 1.00 65.88 192 LYS A C 1
ATOM 1495 O O . LYS A 1 192 ? -2.456 -2.114 67.586 1.00 65.88 192 LYS A O 1
ATOM 1500 N N . PRO A 1 193 ? -1.284 -3.394 69.046 1.00 54.81 193 PRO A N 1
ATOM 1501 C CA . PRO A 1 193 ? -2.460 -4.042 69.598 1.00 54.81 193 PRO A CA 1
ATOM 1502 C C . PRO A 1 193 ? -3.349 -2.941 70.168 1.00 54.81 193 PRO A C 1
ATOM 1504 O O . PRO A 1 193 ? -2.962 -2.217 71.089 1.00 54.81 193 PRO A O 1
ATOM 1507 N N . CYS A 1 194 ? -4.499 -2.741 69.528 1.00 53.16 194 CYS A N 1
ATOM 1508 C CA . CYS A 1 194 ? -5.518 -1.860 70.052 1.00 53.16 194 CYS A CA 1
ATOM 1509 C C . CYS A 1 194 ? -6.009 -2.557 71.315 1.00 53.16 194 CYS A C 1
ATOM 1511 O O . CYS A 1 194 ? -6.475 -3.693 71.252 1.00 53.16 194 CYS A O 1
ATOM 1513 N N . ARG A 1 195 ? -5.782 -1.932 72.470 1.00 52.34 195 ARG A N 1
ATOM 1514 C CA . ARG A 1 195 ? -6.245 -2.448 73.751 1.00 52.34 195 ARG A CA 1
ATOM 1515 C C . ARG A 1 195 ? -7.767 -2.412 73.697 1.00 52.34 195 ARG A C 1
ATOM 1517 O O . ARG A 1 195 ? -8.366 -1.346 73.802 1.00 52.34 195 ARG A O 1
ATOM 1524 N N . GLU A 1 196 ? -8.346 -3.573 73.440 1.00 55.34 196 GLU A N 1
ATOM 1525 C CA . GLU A 1 196 ? -9.777 -3.812 73.422 1.00 55.34 196 GLU A CA 1
ATOM 1526 C C . GLU A 1 196 ? -10.304 -3.541 74.832 1.00 55.34 196 GLU A C 1
ATOM 1528 O O . GLU A 1 196 ? -10.093 -4.308 75.771 1.00 55.34 196 GLU A O 1
ATOM 1533 N N . VAL A 1 197 ? -10.895 -2.363 75.015 1.00 59.16 197 VAL A N 1
ATOM 1534 C CA . VAL A 1 197 ? -11.661 -2.053 76.216 1.00 59.16 197 VAL A CA 1
ATOM 1535 C C . VAL A 1 197 ? -13.007 -2.729 76.017 1.00 59.16 197 VAL A C 1
ATOM 1537 O O . VAL A 1 197 ? -13.855 -2.211 75.291 1.00 59.16 197 VAL A O 1
ATOM 1540 N N . LEU A 1 198 ? -13.177 -3.896 76.645 1.00 52.06 198 LEU A N 1
ATOM 1541 C CA . LEU A 1 198 ? -14.480 -4.516 76.857 1.00 52.06 198 LEU A CA 1
ATOM 1542 C C . LEU A 1 198 ? -15.387 -3.484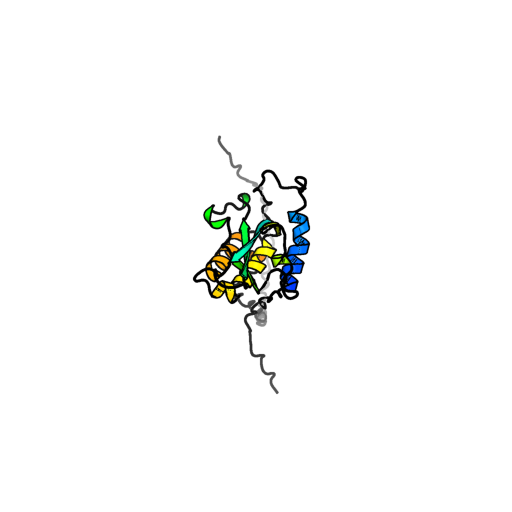 77.541 1.00 52.06 198 LEU A C 1
ATOM 1544 O O . LEU A 1 198 ? -15.283 -3.243 78.744 1.00 52.06 198 LEU A O 1
ATOM 1548 N N . ARG A 1 199 ? -16.269 -2.851 76.768 1.00 54.41 199 ARG A N 1
ATOM 1549 C CA . ARG A 1 199 ? -17.481 -2.258 77.321 1.00 54.41 199 ARG A CA 1
ATOM 1550 C C . ARG A 1 199 ? -18.501 -3.377 77.404 1.00 54.41 199 ARG A C 1
ATOM 1552 O O . ARG A 1 199 ? -18.983 -3.856 76.383 1.00 54.41 199 ARG A O 1
ATOM 1559 N N . VAL A 1 200 ? -18.762 -3.800 78.636 1.00 53.47 200 VAL A N 1
ATOM 1560 C CA . VAL A 1 200 ? -19.941 -4.583 78.997 1.00 53.47 200 VAL A CA 1
ATOM 1561 C C . VAL A 1 200 ? -21.145 -3.748 78.575 1.00 53.47 200 VAL A C 1
ATOM 1563 O O . VAL A 1 200 ? -21.336 -2.640 79.072 1.00 53.47 200 VAL A O 1
ATOM 1566 N N . HIS A 1 201 ? -21.860 -4.233 77.567 1.00 49.84 201 HIS A N 1
ATOM 1567 C CA . HIS A 1 201 ? -23.102 -3.645 77.102 1.00 49.84 201 HIS A CA 1
ATOM 1568 C C . HIS A 1 201 ? -24.220 -4.435 77.775 1.00 49.84 201 HIS A C 1
ATOM 1570 O O . HIS A 1 201 ? -24.416 -5.610 77.461 1.00 49.84 201 HIS A O 1
ATOM 1576 N N . ASP A 1 202 ? -24.893 -3.805 78.734 1.00 53.00 202 ASP A N 1
ATOM 1577 C CA . ASP A 1 202 ? -26.149 -4.307 79.284 1.00 53.00 202 ASP A CA 1
ATOM 1578 C C . ASP A 1 202 ? -27.202 -4.359 78.162 1.00 53.00 202 ASP A C 1
ATOM 1580 O O . ASP A 1 202 ? -27.301 -3.403 77.377 1.00 53.00 202 ASP A O 1
ATOM 1584 N N . PRO A 1 203 ? -27.961 -5.462 78.036 1.00 52.34 203 PRO A N 1
ATOM 1585 C CA . PRO A 1 203 ? -29.115 -5.539 77.164 1.00 52.34 203 PRO A CA 1
ATOM 1586 C C . PRO A 1 203 ? -30.380 -5.307 77.995 1.00 52.34 203 PRO A C 1
ATOM 1588 O O . PRO A 1 203 ? -30.891 -6.232 78.620 1.00 52.34 203 PRO A O 1
ATOM 1591 N N . GLU A 1 204 ? -30.916 -4.091 77.960 1.00 55.66 204 GLU A N 1
ATOM 1592 C CA . GLU A 1 204 ? -32.333 -3.872 78.247 1.00 55.66 204 GLU A CA 1
ATOM 1593 C C . GLU A 1 204 ? -32.992 -3.147 77.074 1.00 55.66 204 GLU A C 1
ATOM 1595 O O . GLU A 1 204 ? -32.584 -2.059 76.679 1.00 55.66 204 GLU A O 1
ATOM 1600 N N . GLU A 1 205 ? -33.983 -3.860 76.534 1.00 48.56 205 GLU A N 1
ATOM 1601 C CA . GLU A 1 205 ? -35.251 -3.400 75.971 1.00 48.56 205 GLU A CA 1
ATOM 1602 C C . GLU A 1 205 ? -35.277 -2.382 74.824 1.00 48.56 205 GLU A C 1
ATOM 1604 O O . GLU A 1 205 ? -34.758 -1.272 74.892 1.00 48.56 205 GLU A O 1
ATOM 1609 N N . GLY A 1 206 ? -36.061 -2.729 73.798 1.00 48.12 206 GLY A N 1
ATOM 1610 C CA . GLY A 1 206 ? -36.720 -1.723 72.972 1.00 48.12 206 GLY A CA 1
ATOM 1611 C C . GLY A 1 206 ? -36.922 -2.135 71.526 1.00 48.12 206 GLY A C 1
ATOM 1612 O O . GLY A 1 206 ? -36.110 -1.798 70.670 1.00 48.12 206 GLY A O 1
ATOM 1613 N N . GLU A 1 207 ? -38.028 -2.829 71.262 1.00 53.12 207 GLU A N 1
ATOM 1614 C CA . GLU A 1 207 ? -38.696 -2.887 69.957 1.00 53.12 207 GLU A CA 1
ATOM 1615 C C . GLU A 1 207 ? -38.809 -1.509 69.286 1.00 53.12 207 GLU A C 1
ATOM 1617 O O . GLU A 1 207 ? -38.903 -0.497 69.972 1.00 53.12 207 GLU A O 1
ATOM 1622 N N . TRP A 1 208 ? -38.802 -1.499 67.949 1.00 54.28 208 TRP A N 1
ATOM 1623 C CA . TRP A 1 208 ? -39.815 -0.966 67.008 1.00 54.28 208 TRP A CA 1
ATOM 1624 C C . TRP A 1 208 ? -39.157 -1.038 65.608 1.00 54.28 208 TRP A C 1
ATOM 1626 O O . TRP A 1 208 ? -38.015 -0.621 65.434 1.00 54.28 208 TRP A O 1
ATOM 1636 N N . ALA A 1 209 ? -39.690 -1.828 64.664 1.00 48.12 209 ALA A N 1
ATOM 1637 C CA . ALA A 1 209 ? -40.546 -1.355 63.560 1.00 48.12 209 ALA A CA 1
ATOM 1638 C C . ALA A 1 209 ? -39.933 -0.124 62.840 1.00 48.12 209 ALA A C 1
ATOM 1640 O O . ALA A 1 209 ? -39.571 0.853 63.472 1.00 48.12 209 ALA A O 1
ATOM 1641 N N . GLU A 1 210 ? -39.771 -0.042 61.524 1.00 53.28 210 GLU A N 1
ATOM 1642 C CA . GLU A 1 210 ? -40.684 -0.462 60.475 1.00 53.28 210 GLU A CA 1
ATOM 1643 C C . GLU A 1 210 ? -40.003 -0.269 59.105 1.00 53.28 210 GLU A C 1
ATOM 1645 O O . GLU A 1 210 ? -39.098 0.545 58.918 1.00 53.28 210 GLU A O 1
ATOM 1650 N N . ILE A 1 211 ? -40.489 -1.063 58.162 1.00 51.38 211 ILE A N 1
ATOM 1651 C CA . ILE A 1 211 ? -40.393 -0.981 56.703 1.00 51.38 211 ILE A CA 1
ATOM 1652 C C . ILE A 1 211 ? -40.470 0.468 56.194 1.00 51.38 211 ILE A C 1
ATOM 1654 O O . ILE A 1 211 ? -41.340 1.198 56.643 1.00 51.38 211 ILE A O 1
ATOM 1658 N N . LEU A 1 212 ? -39.671 0.831 55.178 1.00 49.44 212 LEU A N 1
ATOM 1659 C CA . LEU A 1 212 ? -40.142 1.630 54.033 1.00 49.44 212 LEU A CA 1
ATOM 1660 C C . LEU A 1 212 ? -39.177 1.514 52.838 1.00 49.44 212 LEU A C 1
ATOM 1662 O O . LEU A 1 212 ? -38.081 2.069 52.803 1.00 49.44 212 LEU A O 1
ATOM 1666 N N . ASP A 1 213 ? -39.657 0.751 51.861 1.00 53.41 213 ASP A N 1
ATOM 1667 C CA . ASP A 1 213 ? -39.233 0.693 50.468 1.00 53.41 213 ASP A CA 1
ATOM 1668 C C . ASP A 1 213 ? -39.693 1.974 49.747 1.00 53.41 213 ASP A C 1
ATOM 1670 O O . ASP A 1 213 ? -40.812 2.447 49.967 1.00 53.41 213 ASP A O 1
ATOM 1674 N N . SER A 1 214 ? -38.846 2.570 48.908 1.00 55.81 214 SER A N 1
ATOM 1675 C CA . SER A 1 214 ? -39.216 3.693 48.032 1.00 55.81 214 SER A CA 1
ATOM 1676 C C . SER A 1 214 ? -38.230 3.827 46.871 1.00 55.81 214 SER A C 1
ATOM 1678 O O . SER A 1 214 ? -37.252 4.571 46.928 1.00 55.81 214 SER A O 1
ATOM 1680 N N . SER A 1 215 ? -38.528 3.120 45.781 1.00 54.16 215 SER A N 1
ATOM 1681 C CA . SER A 1 215 ? -37.989 3.399 44.445 1.00 54.16 215 SER A CA 1
ATOM 1682 C C . SER A 1 215 ? -38.797 4.509 43.754 1.00 54.16 215 SER A C 1
ATOM 1684 O O . SER A 1 215 ? -40.026 4.423 43.736 1.00 54.16 215 SER A O 1
ATOM 1686 N N . PRO A 1 216 ? -38.171 5.514 43.113 1.00 67.44 216 PRO A N 1
ATOM 1687 C CA . PRO A 1 216 ? -38.888 6.429 42.231 1.00 67.44 216 PRO A CA 1
ATOM 1688 C C . PRO A 1 216 ? -38.875 5.976 40.760 1.00 67.44 216 PRO A C 1
ATOM 1690 O O . PRO A 1 216 ? -37.834 5.809 40.125 1.00 67.44 216 PRO A O 1
ATOM 1693 N N . THR A 1 217 ? -40.085 5.848 40.217 1.00 58.38 217 THR A N 1
ATOM 1694 C CA . THR A 1 217 ? -40.437 5.669 38.803 1.00 58.38 217 THR A CA 1
ATOM 1695 C C . THR A 1 217 ? -40.110 6.921 37.979 1.00 58.38 217 THR A C 1
ATOM 1697 O O . THR A 1 217 ? -40.603 8.007 38.281 1.00 58.38 217 THR A O 1
ATOM 1700 N N . VAL A 1 218 ? -39.352 6.775 36.887 1.00 66.00 218 VAL A N 1
ATOM 1701 C CA . VAL A 1 218 ? -39.117 7.843 35.897 1.00 66.00 218 VAL A CA 1
ATOM 1702 C C . VAL A 1 218 ? -40.139 7.723 34.763 1.00 66.00 218 VAL A C 1
ATOM 1704 O O . VAL A 1 218 ? -40.223 6.693 34.098 1.00 66.00 218 VAL A O 1
ATOM 1707 N N . ARG A 1 219 ? -40.926 8.784 34.548 1.00 54.44 219 ARG A N 1
ATOM 1708 C CA . ARG A 1 219 ? -41.844 8.937 33.408 1.00 54.44 219 ARG A CA 1
ATOM 1709 C C . ARG A 1 219 ? -41.105 9.545 32.214 1.00 54.44 219 ARG A C 1
ATOM 1711 O O . ARG A 1 219 ? -40.405 10.540 32.370 1.00 54.44 219 ARG A O 1
ATOM 1718 N N . ILE A 1 220 ? -41.330 8.975 31.034 1.00 55.69 220 ILE A N 1
ATOM 1719 C CA . ILE A 1 220 ? -40.977 9.545 29.728 1.00 55.69 220 ILE A CA 1
ATOM 1720 C C . ILE A 1 220 ? -42.268 10.122 29.135 1.00 55.69 220 ILE A C 1
ATOM 1722 O O . ILE A 1 220 ? -43.295 9.442 29.133 1.00 55.69 220 ILE A O 1
ATOM 1726 N N . THR A 1 221 ? -42.229 11.364 28.658 1.00 68.56 221 THR A N 1
ATOM 1727 C CA . THR A 1 221 ? -43.296 11.977 27.851 1.00 68.56 221 THR A CA 1
ATOM 1728 C C . THR A 1 221 ? -42.832 12.121 26.405 1.00 68.56 221 THR A C 1
ATOM 1730 O O . THR A 1 221 ? -41.658 12.408 26.171 1.00 68.56 221 THR A O 1
ATOM 1733 N N . ASN A 1 222 ? -43.773 11.885 25.485 1.00 67.50 222 ASN A N 1
ATOM 1734 C CA . ASN A 1 222 ? -43.640 11.988 24.028 1.00 67.50 222 ASN A CA 1
ATOM 1735 C C . ASN A 1 222 ? -43.353 13.408 23.538 1.00 67.50 222 ASN A C 1
ATOM 1737 O O . ASN A 1 222 ? -43.855 14.356 24.185 1.00 67.50 222 ASN A O 1
#

Secondary structure (DSSP, 8-state):
-PPPPPP-------------HHHHHHHHHHHHHHHH---TTSTT-SSTT---TTEEEEEEEEEEEE-TT-S-EEEEEEEEEEE-GGG---HHHHBPP-EEEEEEEE-TT-TTS-GGGG-SSSEEEEEEEHHHHHHHHHHHTTSHHHHSSTTHHHHHHHHHHHHTTTSHHHHT--S--------PPP----------------------------PPPPPP--

Foldseek 3Di:
DDDDDDDDPDPPPVPLPPQDLVNLLVVVVVFLCQQPPPPCPPPFPPDPQADDQQKKKKKKFKDWADDPPDLKIKIWIWMKIAHHVVLVDDPVLRIAPIATDDMDIGHLPDPPDRVLSVDPDRMTIGMDGLLVQLSVLLSSLPDPRQVVDPCRSVSSNVSSQSSCPPHVVVVVPSDPDPPDPPPDPPPPPPPPPPPDDDDPDDDDDDDDDDDDDDDDDDDDDD